Protein AF-A0A1Q7WBS3-F1 (afdb_monomer_lite)

Sequence (292 aa):
MGTAQRLAHTTAEETSFLGWPLILLIVALASWLWLRKLVLARTAAVTGLIFALLSLGYTVMVNGRATVPGPFRLISHLPLFDLVVAARLALVVIPFVGILVAMGYDQALQARPGRPWLRYLVPAAVVLATLPIVPLPVPTTTVSPVPHFITAGGWRPYVPAGRTLVTVPTTSSFALDGMRWAAAAKLDFAIPRGYFLGPGEFKNSAPLYGAVPTWTSIVLDQVAMSGQPHAAQPGDDALFKADLRMWRAGVLVLDTGTQHADALRATVEQFLGPAQRVDDVWLWDVRALPVR

Radius of gyration: 27.18 Å; chains: 1; bounding box: 67×37×74 Å

Foldseek 3Di:
DVPLLQFALDPVLSVLDLDPLLVVLLVVLLVVVVVVVDPLSVVLSVVLVVLNQQLCDQFGGGRNDGDGGGPVVVVCVDPPSVPDNSVCSSVVSVVSSVVSLVVQQVCLVVDDPVCVVSNVVSVVSVCVSCVVVPDDPDDDDDDDDQAPCLLVVVCVVLADPPAAEAEQLGAFPVRPNRVVSCVSNVVPGHGPKYQDWADDPDPPDDTDRIDDDFPSNVQSVCCLVVLAADDDDPPVLVSVLVVNQVNNHSKYKYFPPRRSSVSSQVNVCVRQNHFDDDRRITMGGPNVRDHD

Secondary structure (DSSP, 8-state):
-TTTTTT-SSGGGGGG---HHHHHHHHHHHHHHHHTT-HHHHHHHHHHHHHHHHTT-SEEEETTEEEEE-GGGGTTTSTTGGGS-GGGGHHHHHHHHHHHHHHHHHHHHT--TT-TTHHHHHHHHHHHHHGGGS-PPP-PPPPPPPPHHHHTTTTGGG--TT-EEEESSPS-SS--HHHHHHHHTTT-SB-SS-SSEE--SSTTSPPEESSPP-HHHHHHHHHHHH-PPPPP-TTHHHHHHHHHHHTTEEEEEEETTSTTHHHHHHHHHHHH-SPEEETTEEEEE-TTSPP-

Structure (mmCIF, N/CA/C/O backbone):
data_AF-A0A1Q7WBS3-F1
#
_entry.id   AF-A0A1Q7WBS3-F1
#
loop_
_atom_site.group_PDB
_atom_site.id
_atom_site.type_symbol
_atom_site.label_atom_id
_atom_site.label_alt_id
_atom_site.label_comp_id
_atom_site.label_asym_id
_atom_site.label_entity_id
_atom_site.label_seq_id
_atom_site.pdbx_PDB_ins_code
_atom_site.Cartn_x
_atom_site.Cartn_y
_atom_site.Cartn_z
_atom_site.occupancy
_atom_site.B_iso_or_equiv
_atom_site.auth_seq_id
_atom_site.auth_comp_id
_atom_site.auth_asym_id
_atom_site.auth_atom_id
_atom_site.pdbx_PDB_model_num
ATOM 1 N N . MET A 1 1 ? -5.475 14.820 16.261 1.00 42.31 1 MET A N 1
ATOM 2 C CA . MET A 1 1 ? -4.632 14.280 15.170 1.00 42.31 1 MET A CA 1
ATOM 3 C C . MET A 1 1 ? -3.171 14.051 15.579 1.00 42.31 1 MET A C 1
ATOM 5 O O . MET A 1 1 ? -2.678 12.966 15.324 1.00 42.31 1 MET A O 1
ATOM 9 N N . GLY A 1 2 ? -2.490 14.963 16.290 1.00 40.09 2 GLY A N 1
ATOM 10 C CA . GLY A 1 2 ? -1.051 14.812 16.607 1.00 40.09 2 GLY A CA 1
ATOM 11 C C . GLY A 1 2 ? -0.623 13.734 17.626 1.00 40.09 2 GLY A C 1
ATOM 12 O O . GLY A 1 2 ? 0.574 13.511 17.778 1.00 40.09 2 GLY A O 1
ATOM 13 N N . THR A 1 3 ? -1.542 13.072 18.342 1.00 49.88 3 THR A N 1
ATOM 14 C CA . THR A 1 3 ? -1.208 11.994 19.303 1.00 49.88 3 THR A CA 1
ATOM 15 C C . THR A 1 3 ? -1.273 10.596 18.691 1.00 49.88 3 THR A C 1
ATOM 17 O O . THR A 1 3 ? -0.460 9.755 19.055 1.00 49.88 3 THR A O 1
ATOM 20 N N . ALA A 1 4 ? -2.190 10.355 17.745 1.00 46.88 4 ALA A N 1
ATOM 21 C CA . ALA A 1 4 ? -2.311 9.071 17.047 1.00 46.88 4 ALA A CA 1
ATOM 22 C C . ALA A 1 4 ? -1.062 8.785 16.193 1.00 46.88 4 ALA A C 1
ATOM 24 O O . ALA A 1 4 ? -0.482 7.708 16.287 1.00 46.88 4 ALA A O 1
ATOM 25 N N . GLN A 1 5 ? -0.553 9.806 15.492 1.00 48.38 5 GLN A N 1
ATOM 26 C CA . GLN A 1 5 ? 0.686 9.725 14.706 1.00 48.38 5 GLN A CA 1
ATOM 27 C C . GLN A 1 5 ? 1.939 9.410 15.539 1.00 48.38 5 GLN A C 1
ATOM 29 O O . GLN A 1 5 ? 2.912 8.888 15.009 1.00 48.38 5 GLN A O 1
ATOM 34 N N . ARG A 1 6 ? 1.948 9.719 16.844 1.00 44.00 6 ARG A N 1
ATOM 35 C CA . ARG A 1 6 ? 3.112 9.471 17.717 1.00 44.00 6 ARG A CA 1
ATOM 36 C C . ARG A 1 6 ? 3.195 8.031 18.231 1.00 44.00 6 ARG A C 1
ATOM 38 O O . ARG A 1 6 ? 4.247 7.656 18.750 1.00 44.00 6 ARG A O 1
ATOM 45 N N . LEU A 1 7 ? 2.104 7.269 18.119 1.00 48.03 7 LEU A N 1
ATOM 46 C CA . LEU A 1 7 ? 1.966 5.902 18.637 1.00 48.03 7 LEU A CA 1
ATOM 47 C C . LEU A 1 7 ? 1.742 4.852 17.533 1.00 48.03 7 LEU A C 1
ATOM 49 O O . LEU A 1 7 ? 1.843 3.662 17.817 1.00 48.03 7 LEU A O 1
ATOM 53 N N . ALA A 1 8 ? 1.431 5.261 16.299 1.00 42.47 8 ALA A N 1
ATOM 54 C CA . ALA A 1 8 ? 1.213 4.344 15.183 1.00 42.47 8 ALA A CA 1
ATOM 55 C C . ALA A 1 8 ? 2.541 3.804 14.622 1.00 42.47 8 ALA A C 1
ATOM 57 O O . ALA A 1 8 ? 3.482 4.562 14.389 1.00 42.47 8 ALA A O 1
ATOM 58 N N . HIS A 1 9 ? 2.598 2.490 14.385 1.00 40.47 9 HIS A N 1
ATOM 59 C CA . HIS A 1 9 ? 3.762 1.800 13.815 1.00 40.47 9 HIS A CA 1
ATOM 60 C C . HIS A 1 9 ? 3.891 2.048 12.299 1.00 40.47 9 HIS A C 1
ATOM 62 O O . HIS A 1 9 ? 4.998 2.110 11.770 1.00 40.47 9 HIS A O 1
ATOM 68 N N . THR A 1 10 ? 2.758 2.224 11.609 1.00 41.84 10 THR A N 1
ATOM 69 C CA . THR A 1 10 ? 2.628 2.667 10.210 1.00 41.84 10 THR A CA 1
ATOM 70 C C . THR A 1 10 ? 1.287 3.396 10.028 1.00 41.84 10 THR A C 1
ATOM 72 O O . THR A 1 10 ? 0.361 3.185 10.810 1.00 41.84 10 THR A O 1
ATOM 75 N N . THR A 1 11 ? 1.140 4.233 8.993 1.00 41.88 11 THR A N 1
ATOM 76 C CA . THR A 1 11 ? -0.115 4.964 8.689 1.00 41.88 11 THR A CA 1
ATOM 77 C C . THR A 1 11 ? -1.317 4.029 8.464 1.00 41.88 11 THR A C 1
ATOM 79 O O . THR A 1 11 ? -2.459 4.428 8.661 1.00 41.88 11 THR A O 1
ATOM 82 N N . ALA A 1 12 ? -1.074 2.762 8.108 1.00 38.28 12 ALA A N 1
ATOM 83 C CA . ALA A 1 12 ? -2.108 1.736 7.955 1.00 38.28 12 ALA A CA 1
ATOM 84 C C . ALA A 1 12 ? -2.579 1.112 9.289 1.00 38.28 12 ALA A C 1
ATOM 86 O O . ALA A 1 12 ? -3.594 0.420 9.314 1.00 38.28 12 ALA A O 1
ATOM 87 N N . GLU A 1 13 ? -1.877 1.355 10.400 1.00 47.62 13 GLU A N 1
ATOM 88 C CA . GLU A 1 13 ? -2.177 0.799 11.731 1.00 47.62 13 GLU A CA 1
ATOM 89 C C . GLU A 1 13 ? -2.768 1.839 12.705 1.00 47.62 13 GLU A C 1
ATOM 91 O O . GLU A 1 13 ? -2.806 1.628 13.921 1.00 47.62 13 GLU A O 1
ATOM 96 N N . GLU A 1 14 ? -3.297 2.956 12.188 1.00 52.78 14 GLU A N 1
ATOM 97 C CA . GLU A 1 14 ? -3.988 3.989 12.981 1.00 52.78 14 GLU A CA 1
ATOM 98 C C . GLU A 1 14 ? -5.283 3.494 13.661 1.00 52.78 14 GLU A C 1
ATOM 100 O O . GLU A 1 14 ? -5.838 4.180 14.522 1.00 52.78 14 GLU A O 1
ATOM 105 N N . THR A 1 15 ? -5.744 2.276 13.355 1.00 53.31 15 THR A N 1
ATOM 106 C CA . THR A 1 15 ? -6.977 1.676 13.899 1.00 53.31 15 THR A CA 1
ATOM 107 C C . THR A 1 15 ? -6.970 1.468 15.416 1.00 53.31 15 THR A C 1
ATOM 109 O O . THR A 1 15 ? -8.006 1.154 15.995 1.00 53.31 15 THR A O 1
ATOM 112 N N . SER A 1 16 ? -5.819 1.618 16.075 1.00 55.50 16 SER A N 1
ATOM 113 C CA . SER A 1 16 ? -5.660 1.335 17.507 1.00 55.50 16 SER A CA 1
ATOM 114 C C . SER A 1 16 ? -5.947 2.537 18.420 1.00 55.50 16 SER A C 1
ATOM 116 O O . SER A 1 16 ? -6.006 2.377 19.640 1.00 55.50 16 SER A O 1
ATOM 118 N N . PHE A 1 17 ? -6.135 3.749 17.879 1.00 66.25 17 PHE A N 1
ATOM 119 C CA . PHE A 1 17 ? -6.350 4.940 18.707 1.00 66.25 17 PHE A CA 1
ATOM 120 C C . PHE A 1 17 ? -7.839 5.241 18.918 1.00 66.25 17 PHE A C 1
ATOM 122 O O . PHE A 1 17 ? -8.471 5.956 18.148 1.00 66.25 17 PHE A O 1
ATOM 129 N N . LEU A 1 18 ? -8.380 4.756 20.036 1.00 64.94 18 LEU A N 1
ATOM 130 C CA . LEU A 1 18 ? -9.762 5.007 20.470 1.00 64.94 18 LEU A CA 1
ATOM 131 C C . LEU A 1 18 ? -10.028 6.460 20.919 1.00 64.94 18 LEU A C 1
ATOM 133 O O . LEU A 1 18 ? -11.169 6.828 21.163 1.00 64.94 18 LEU A O 1
ATOM 137 N N . GLY A 1 19 ? -9.001 7.307 21.034 1.00 74.69 19 GLY A N 1
ATOM 138 C CA . GLY A 1 19 ? -9.145 8.675 21.533 1.00 74.69 19 GLY A CA 1
ATOM 139 C C . GLY A 1 19 ? -9.194 8.765 23.061 1.00 74.69 19 GLY A C 1
ATOM 140 O O . GLY A 1 19 ? -9.850 7.979 23.742 1.00 74.69 19 GLY A O 1
ATOM 141 N N . TRP A 1 20 ? -8.518 9.775 23.620 1.00 82.19 20 TRP A N 1
ATOM 142 C CA . TRP A 1 20 ? -8.517 10.037 25.066 1.00 82.19 20 TRP A CA 1
ATOM 143 C C . TRP A 1 20 ? -9.922 10.163 25.683 1.00 82.19 20 TRP A C 1
ATOM 145 O O . TRP A 1 20 ? -10.121 9.609 26.766 1.00 82.19 20 TRP A O 1
ATOM 155 N N . PRO A 1 21 ? -10.914 10.807 25.027 1.00 86.62 21 PRO A N 1
ATOM 156 C CA . PRO A 1 21 ? -12.268 10.894 25.577 1.00 86.62 21 PRO A CA 1
ATOM 157 C C . PRO A 1 21 ? -12.927 9.526 25.784 1.00 86.62 21 PRO A C 1
ATOM 159 O O . PRO A 1 21 ? -13.535 9.293 26.829 1.00 86.62 21 PRO A O 1
ATOM 162 N N . LEU A 1 22 ? -12.758 8.595 24.839 1.00 85.69 22 LEU A N 1
ATOM 163 C CA . LEU A 1 22 ? -13.313 7.249 24.960 1.00 85.69 22 LEU A CA 1
ATOM 164 C C . LEU A 1 22 ? -12.593 6.430 26.032 1.00 85.69 22 LEU A C 1
ATOM 166 O O . LEU A 1 22 ? -13.254 5.733 26.795 1.00 85.69 22 LEU A O 1
ATOM 170 N N . ILE A 1 23 ? -11.270 6.564 26.164 1.00 87.94 23 ILE A N 1
ATOM 171 C CA . ILE A 1 23 ? -10.511 5.903 27.239 1.00 87.94 23 ILE A CA 1
ATOM 172 C C . ILE A 1 23 ? -11.023 6.348 28.616 1.00 87.94 23 ILE A C 1
ATOM 174 O O . ILE A 1 23 ? -11.294 5.507 29.474 1.00 87.94 23 ILE A O 1
ATOM 178 N N . LEU A 1 24 ? -11.208 7.656 28.823 1.00 90.62 24 LEU A N 1
ATOM 179 C CA . LEU A 1 24 ? -11.735 8.189 30.083 1.00 90.62 24 LEU A CA 1
ATOM 180 C C . LEU A 1 24 ? -13.145 7.667 30.376 1.00 90.62 24 LEU A C 1
ATOM 182 O O . LEU A 1 24 ? -13.428 7.270 31.508 1.00 90.62 24 LEU A O 1
ATOM 186 N N . LEU A 1 25 ? -14.009 7.608 29.358 1.00 90.81 25 LEU A N 1
ATOM 187 C CA . LEU A 1 25 ? -15.347 7.038 29.493 1.00 90.81 25 LEU A CA 1
ATOM 188 C C . LEU A 1 25 ? -15.300 5.553 29.878 1.00 90.81 25 LEU A C 1
ATOM 190 O O . LEU A 1 25 ? -16.018 5.141 30.788 1.00 90.81 25 LEU A O 1
ATOM 194 N N . ILE A 1 26 ? -14.449 4.757 29.224 1.00 91.31 26 ILE A N 1
ATOM 195 C CA . ILE A 1 26 ? -14.285 3.327 29.518 1.00 91.31 26 ILE A CA 1
ATOM 196 C C . ILE A 1 26 ? -13.853 3.133 30.971 1.00 91.31 26 ILE A C 1
ATOM 198 O O . ILE A 1 26 ? -14.458 2.334 31.682 1.00 91.31 26 ILE A O 1
ATOM 202 N N . VAL A 1 27 ? -12.851 3.885 31.439 1.00 92.44 27 VAL A N 1
ATOM 203 C CA . VAL A 1 27 ? -12.365 3.803 32.825 1.00 92.44 27 VAL A CA 1
ATOM 204 C C . VAL A 1 27 ? -13.459 4.204 33.817 1.00 92.44 27 VAL A C 1
ATOM 206 O O . VAL A 1 27 ? -13.644 3.523 34.829 1.00 92.44 27 VAL A O 1
ATOM 209 N N . ALA A 1 28 ? -14.219 5.262 33.526 1.00 92.69 28 ALA A N 1
ATOM 210 C CA . ALA A 1 28 ? -15.320 5.713 34.371 1.00 92.69 28 ALA A CA 1
ATOM 211 C C . ALA A 1 28 ? -16.447 4.668 34.457 1.00 92.69 28 ALA A C 1
ATOM 213 O O . ALA A 1 28 ? -16.883 4.327 35.559 1.00 92.69 28 ALA A O 1
ATOM 214 N N . LEU A 1 29 ? -16.883 4.115 33.318 1.00 91.19 29 LEU A N 1
ATOM 215 C CA . LEU A 1 29 ? -17.907 3.069 33.260 1.00 91.19 29 LEU A CA 1
ATOM 216 C C . LEU A 1 29 ? -17.437 1.786 33.943 1.00 91.19 29 LEU A C 1
ATOM 218 O O . LEU A 1 29 ? -18.154 1.251 34.786 1.00 91.19 29 LEU A O 1
ATOM 222 N N . ALA A 1 30 ? -16.223 1.323 33.644 1.00 92.19 30 ALA A N 1
ATOM 223 C CA . ALA A 1 30 ? -15.649 0.141 34.274 1.00 92.19 30 ALA A CA 1
ATOM 224 C C . ALA A 1 30 ? -15.590 0.310 35.796 1.00 92.19 30 ALA A C 1
ATOM 226 O O . ALA A 1 30 ? -16.092 -0.547 36.517 1.00 92.19 30 ALA A O 1
ATOM 227 N N . SER A 1 31 ? -15.075 1.439 36.292 1.00 92.94 31 SER A N 1
ATOM 228 C CA . SER A 1 31 ? -14.980 1.720 37.731 1.00 92.94 31 SER A CA 1
ATOM 229 C C . SER A 1 31 ? -16.356 1.786 38.394 1.00 92.94 31 SER A C 1
ATOM 231 O O . SER A 1 31 ? -16.585 1.172 39.437 1.00 92.94 31 SER A O 1
ATOM 233 N N . TRP A 1 32 ? -17.311 2.482 37.775 1.00 93.00 32 TRP A N 1
ATOM 234 C CA . TRP A 1 32 ? -18.669 2.604 38.299 1.00 93.00 32 TRP A CA 1
ATOM 235 C C . TRP A 1 32 ? -19.389 1.251 38.379 1.00 93.00 32 TRP A C 1
ATOM 237 O O . TRP A 1 32 ? -19.963 0.910 39.419 1.00 93.00 32 TRP A O 1
ATOM 247 N N . LEU A 1 33 ? -19.320 0.448 37.314 1.00 89.94 33 LEU A N 1
ATOM 248 C CA . LEU A 1 33 ? -19.928 -0.883 37.262 1.00 89.94 33 LEU A CA 1
ATOM 249 C C . LEU A 1 33 ? -19.198 -1.881 38.179 1.00 89.94 33 LEU A C 1
ATOM 251 O O . LEU A 1 33 ? -19.831 -2.762 38.770 1.00 89.94 33 LEU A O 1
ATOM 255 N N . TRP A 1 34 ? -17.888 -1.708 38.376 1.00 91.00 34 TRP A N 1
ATOM 256 C CA . TRP A 1 34 ? -17.088 -2.495 39.315 1.00 91.00 34 TRP A CA 1
ATOM 257 C C . TRP A 1 34 ? -17.537 -2.297 40.762 1.00 91.00 34 TRP A C 1
ATOM 259 O O . TRP A 1 34 ? -17.677 -3.278 41.507 1.00 91.00 34 TRP A O 1
ATOM 269 N N . LEU A 1 35 ? -17.799 -1.043 41.148 1.00 90.00 35 LEU A N 1
ATOM 270 C CA . LEU A 1 35 ? -18.332 -0.676 42.462 1.00 90.00 35 LEU A CA 1
ATOM 271 C C . LEU A 1 35 ? -19.746 -1.236 42.683 1.00 90.00 35 LEU A C 1
ATOM 273 O O . LEU A 1 35 ? -20.094 -1.586 43.808 1.00 90.00 35 LEU A O 1
ATOM 277 N N . ARG A 1 36 ? -20.532 -1.415 41.612 1.00 86.38 36 ARG A N 1
ATOM 278 C CA . ARG A 1 36 ? -21.830 -2.117 41.652 1.00 86.38 36 ARG A CA 1
ATOM 279 C C . ARG A 1 36 ? -21.726 -3.646 41.706 1.00 86.38 36 ARG A C 1
ATOM 281 O O . ARG A 1 36 ? -22.753 -4.313 41.769 1.00 86.38 36 ARG A O 1
ATOM 288 N N . LYS A 1 37 ? -20.511 -4.206 41.725 1.00 89.19 37 LYS A N 1
ATOM 289 C CA . LYS A 1 37 ? -20.232 -5.652 41.828 1.00 89.19 37 LYS A CA 1
ATOM 290 C C . LYS A 1 37 ? -20.820 -6.499 40.687 1.00 89.19 37 LYS A C 1
ATOM 292 O O . LYS A 1 37 ? -21.078 -7.683 40.875 1.00 89.19 37 LYS A O 1
ATOM 297 N N . LEU A 1 38 ? -20.985 -5.922 39.494 1.00 88.19 38 LEU A N 1
ATOM 298 C CA . LEU A 1 38 ? -21.474 -6.655 38.324 1.00 88.19 38 LEU A CA 1
ATOM 299 C C . LEU A 1 38 ? -20.365 -7.542 37.749 1.00 88.19 38 LEU A C 1
ATOM 301 O O . LEU A 1 38 ? -19.365 -7.035 37.244 1.00 88.19 38 LEU A O 1
ATOM 305 N N . VAL A 1 39 ? -20.549 -8.863 37.801 1.00 91.06 39 VAL A N 1
ATOM 306 C CA . VAL A 1 39 ? -19.535 -9.837 37.354 1.00 91.06 39 VAL A CA 1
ATOM 307 C C . VAL A 1 39 ? -19.196 -9.651 35.874 1.00 91.06 39 VAL A C 1
ATOM 309 O O . VAL A 1 39 ? -18.020 -9.551 35.538 1.00 91.06 39 VAL A O 1
ATOM 312 N N . LEU A 1 40 ? -20.212 -9.493 35.017 1.00 90.50 40 LEU A N 1
ATOM 313 C CA . LEU A 1 40 ? -20.033 -9.295 33.572 1.00 90.50 40 LEU A CA 1
ATOM 314 C C . LEU A 1 40 ? -19.207 -8.044 33.230 1.00 90.50 40 LEU A C 1
ATOM 316 O O . LEU A 1 40 ? -18.375 -8.078 32.327 1.00 90.50 40 LEU A O 1
ATOM 320 N N . ALA A 1 41 ? -19.385 -6.949 33.976 1.00 90.25 41 ALA A N 1
ATOM 321 C CA . ALA A 1 41 ? -18.611 -5.729 33.755 1.00 90.25 41 ALA A CA 1
ATOM 322 C C . ALA A 1 41 ? -17.140 -5.918 34.146 1.00 90.25 41 ALA A C 1
ATOM 324 O O . ALA A 1 41 ? -16.249 -5.403 33.476 1.00 90.25 41 ALA A O 1
ATOM 325 N N . ARG A 1 42 ? -16.874 -6.683 35.214 1.00 91.62 42 ARG A N 1
ATOM 326 C CA . ARG A 1 42 ? -15.507 -6.991 35.658 1.00 91.62 42 ARG A CA 1
ATOM 327 C C . ARG A 1 42 ? -14.783 -7.868 34.653 1.00 91.62 42 ARG A C 1
ATOM 329 O O . ARG A 1 42 ? -13.650 -7.559 34.302 1.00 91.62 42 ARG A O 1
ATOM 336 N N . THR A 1 43 ? -15.438 -8.924 34.170 1.00 93.25 43 THR A N 1
ATOM 337 C CA . THR A 1 43 ? -14.857 -9.803 33.150 1.00 93.25 43 THR A CA 1
ATOM 338 C C . THR A 1 43 ? -14.594 -9.025 31.867 1.00 93.25 43 THR A C 1
ATOM 340 O O . THR A 1 43 ? -13.478 -9.071 31.366 1.00 93.25 43 THR A O 1
ATOM 343 N N . ALA A 1 44 ? -15.554 -8.223 31.392 1.00 92.56 44 ALA A N 1
ATOM 344 C CA . ALA A 1 44 ? -15.366 -7.405 30.195 1.00 92.56 44 ALA A CA 1
ATOM 345 C C . ALA A 1 44 ? -14.217 -6.392 30.346 1.00 92.56 44 ALA A C 1
ATOM 347 O O . ALA A 1 44 ? -13.382 -6.279 29.452 1.00 92.56 44 ALA A O 1
ATOM 348 N N . ALA A 1 45 ? -14.135 -5.695 31.485 1.00 92.56 45 ALA A N 1
ATOM 349 C CA . ALA A 1 45 ? -13.074 -4.726 31.747 1.00 92.56 45 ALA A CA 1
ATOM 350 C C . ALA A 1 45 ? -11.687 -5.382 31.822 1.00 92.56 45 ALA A C 1
ATOM 352 O O . ALA A 1 45 ? -10.743 -4.878 31.221 1.00 92.56 45 ALA A O 1
ATOM 353 N N . VAL A 1 46 ? -11.557 -6.514 32.524 1.00 94.50 46 VAL A N 1
ATOM 354 C CA . VAL A 1 46 ? -10.278 -7.229 32.655 1.00 94.50 46 VAL A CA 1
ATOM 355 C C . VAL A 1 46 ? -9.847 -7.824 31.319 1.00 94.50 46 VAL A C 1
ATOM 357 O O . VAL A 1 46 ? -8.707 -7.624 30.909 1.00 94.50 46 VAL A O 1
ATOM 360 N N . THR A 1 47 ? -10.745 -8.509 30.609 1.00 93.12 47 THR A N 1
ATOM 361 C CA . THR A 1 47 ? -10.426 -9.090 29.301 1.00 93.12 47 THR A CA 1
ATOM 362 C C . THR A 1 47 ? -10.068 -8.001 28.292 1.00 93.12 47 THR A C 1
ATOM 364 O O . THR A 1 47 ? -9.028 -8.095 27.643 1.00 93.12 47 THR A O 1
ATOM 367 N N . GLY A 1 48 ? -10.860 -6.926 28.214 1.00 92.19 48 GLY A N 1
ATOM 368 C CA . GLY A 1 48 ? -10.560 -5.776 27.363 1.00 92.19 48 GLY A CA 1
ATOM 369 C C . GLY A 1 48 ? -9.208 -5.136 27.692 1.00 92.19 48 GLY A C 1
ATOM 370 O O . GLY A 1 48 ? -8.444 -4.838 26.779 1.00 92.19 48 GLY A O 1
ATOM 371 N N . LEU A 1 49 ? -8.867 -4.994 28.979 1.00 92.69 49 LEU A N 1
ATOM 372 C CA . LEU A 1 49 ? -7.571 -4.469 29.414 1.00 92.69 49 LEU A CA 1
ATOM 373 C C . LEU A 1 49 ? -6.408 -5.377 28.997 1.00 92.69 49 LEU A C 1
ATOM 375 O O . LEU A 1 49 ? -5.397 -4.874 28.516 1.00 92.69 49 LEU A O 1
ATOM 379 N N . ILE A 1 50 ? -6.542 -6.698 29.139 1.00 92.94 50 ILE A N 1
ATOM 380 C CA . ILE A 1 50 ? -5.508 -7.654 28.716 1.00 92.94 50 ILE A CA 1
ATOM 381 C C . ILE A 1 50 ? -5.252 -7.526 27.212 1.00 92.94 50 ILE A C 1
ATOM 383 O O . ILE A 1 50 ? -4.101 -7.387 26.804 1.00 92.94 50 ILE A O 1
ATOM 387 N N . PHE A 1 51 ? -6.302 -7.511 26.386 1.00 90.25 51 PHE A N 1
ATOM 388 C CA . PHE A 1 51 ? -6.147 -7.354 24.936 1.00 90.25 51 PHE A CA 1
ATOM 389 C C . PHE A 1 51 ? -5.602 -5.976 24.547 1.00 90.25 51 PHE A C 1
ATOM 391 O O . PHE A 1 51 ? -4.752 -5.894 23.663 1.00 90.25 51 PHE A O 1
ATOM 398 N N . ALA A 1 52 ? -6.017 -4.910 25.236 1.00 88.00 52 ALA A N 1
ATOM 399 C CA . ALA A 1 52 ? -5.465 -3.574 25.032 1.00 88.00 52 ALA A CA 1
ATOM 400 C C . ALA A 1 52 ? -3.965 -3.536 25.354 1.00 88.00 52 ALA A C 1
ATOM 402 O O . ALA A 1 52 ? -3.187 -2.980 24.583 1.00 88.00 52 ALA A O 1
ATOM 403 N N . LEU A 1 53 ? -3.534 -4.186 26.438 1.00 88.06 53 LEU A N 1
ATOM 404 C CA . LEU A 1 53 ? -2.116 -4.305 26.760 1.00 88.06 53 LEU A CA 1
ATOM 405 C C . LEU A 1 53 ? -1.388 -5.113 25.687 1.00 88.06 53 LEU A C 1
ATOM 407 O O . LEU A 1 53 ? -0.429 -4.616 25.115 1.00 88.06 53 LEU A O 1
ATOM 411 N N . LEU A 1 54 ? -1.863 -6.312 25.348 1.00 87.88 54 LEU A N 1
ATOM 412 C CA . LEU A 1 54 ? -1.244 -7.142 24.309 1.00 87.88 54 LEU A CA 1
ATOM 413 C C . LEU A 1 54 ? -1.161 -6.433 22.947 1.00 87.88 54 LEU A C 1
ATOM 415 O O . LEU A 1 54 ? -0.200 -6.654 22.212 1.00 87.88 54 LEU A O 1
ATOM 419 N N . SER A 1 55 ? -2.099 -5.532 22.635 1.00 84.75 55 SER A N 1
ATOM 420 C CA . SER A 1 55 ? -2.063 -4.739 21.401 1.00 84.75 55 SER A CA 1
ATOM 421 C C . SER A 1 55 ? -0.914 -3.731 21.308 1.00 84.75 55 SER A C 1
ATOM 423 O O . SER A 1 55 ? -0.586 -3.303 20.205 1.00 84.75 55 SER A O 1
ATOM 425 N N . LEU A 1 56 ? -0.234 -3.416 22.421 1.00 82.25 56 LEU A N 1
ATOM 426 C CA . LEU A 1 56 ? 0.998 -2.610 22.422 1.00 82.25 56 LEU A CA 1
ATOM 427 C C . LEU A 1 56 ? 2.157 -3.299 21.680 1.00 82.25 56 LEU A C 1
ATOM 429 O O . LEU A 1 56 ? 3.164 -2.659 21.389 1.00 82.25 56 LEU A O 1
ATOM 433 N N . GLY A 1 57 ? 2.030 -4.594 21.380 1.00 82.75 57 GLY A N 1
ATOM 434 C CA . GLY A 1 57 ? 2.978 -5.329 20.555 1.00 82.75 57 GLY A CA 1
ATOM 435 C C . GLY A 1 57 ? 4.260 -5.736 21.273 1.00 82.75 57 GLY A C 1
ATOM 436 O O . GLY A 1 57 ? 4.330 -5.795 22.504 1.00 82.75 57 GLY A O 1
ATOM 437 N N . TYR A 1 58 ? 5.259 -6.119 20.476 1.00 80.81 58 TYR A N 1
ATOM 438 C CA . TYR A 1 58 ? 6.542 -6.642 20.958 1.00 80.81 58 TYR A CA 1
ATOM 439 C C . TYR A 1 58 ? 7.428 -5.546 21.573 1.00 80.81 58 TYR A C 1
ATOM 441 O O . TYR A 1 58 ? 8.145 -5.783 22.546 1.00 80.81 58 TYR A O 1
ATOM 449 N N . THR A 1 59 ? 7.347 -4.330 21.036 1.00 78.81 59 THR A N 1
ATOM 450 C CA . THR A 1 59 ? 8.057 -3.134 21.506 1.00 78.81 59 THR A CA 1
ATOM 451 C C . THR A 1 59 ? 7.103 -1.960 21.517 1.00 78.81 59 THR A C 1
ATOM 453 O O . THR A 1 59 ? 6.450 -1.691 20.513 1.00 78.81 59 THR A O 1
ATOM 456 N N . VAL A 1 60 ? 7.072 -1.219 22.621 1.00 77.88 60 VAL A N 1
ATOM 457 C CA . VAL A 1 60 ? 6.300 0.019 22.692 1.00 77.88 60 VAL A CA 1
ATOM 458 C C . VAL A 1 60 ? 7.074 1.109 21.962 1.00 77.88 60 VAL A C 1
ATOM 460 O O . VAL A 1 60 ? 8.191 1.472 22.356 1.00 77.88 60 VAL A O 1
ATOM 463 N N . MET A 1 61 ? 6.477 1.621 20.888 1.00 68.88 61 MET A N 1
ATOM 464 C CA . MET A 1 61 ? 6.991 2.769 20.156 1.00 68.88 61 MET A CA 1
ATOM 465 C C . MET A 1 61 ? 6.457 4.067 20.752 1.00 68.88 61 MET A C 1
ATOM 467 O O . MET A 1 61 ? 5.251 4.253 20.892 1.00 68.88 61 MET A O 1
ATOM 471 N N . VAL A 1 62 ? 7.365 4.987 21.068 1.00 71.06 62 VAL A N 1
ATOM 472 C CA . VAL A 1 62 ? 7.026 6.352 21.474 1.00 71.06 62 VAL A CA 1
ATOM 473 C C . VAL A 1 62 ? 7.740 7.298 20.519 1.00 71.06 62 VAL A C 1
ATOM 475 O O . VAL A 1 62 ? 8.965 7.273 20.416 1.00 71.06 62 VAL A O 1
ATOM 478 N N . ASN A 1 63 ? 6.982 8.116 19.783 1.00 67.56 63 ASN A N 1
ATOM 479 C CA . ASN A 1 63 ? 7.509 9.012 18.744 1.00 67.56 63 ASN A CA 1
ATOM 480 C C . ASN A 1 63 ? 8.329 8.267 17.668 1.00 67.56 63 ASN A C 1
ATOM 482 O O . ASN A 1 63 ? 9.404 8.721 17.276 1.00 67.56 63 ASN A O 1
ATOM 486 N N . GLY A 1 64 ? 7.860 7.088 17.245 1.00 64.12 64 GLY A N 1
ATOM 487 C CA . GLY A 1 64 ? 8.537 6.255 16.241 1.00 64.12 64 GLY A CA 1
ATOM 488 C C . GLY A 1 64 ? 9.837 5.591 16.715 1.00 64.12 64 GLY A C 1
ATOM 489 O O . GLY A 1 64 ? 10.535 4.977 15.913 1.00 64.12 64 GLY A O 1
ATOM 490 N N . ARG A 1 65 ? 10.187 5.696 18.006 1.00 68.62 65 ARG A N 1
ATOM 491 C CA . ARG A 1 65 ? 11.367 5.043 18.591 1.00 68.62 65 ARG A CA 1
ATOM 492 C C . ARG A 1 65 ? 10.949 3.918 19.530 1.00 68.62 65 ARG A C 1
ATOM 494 O O . ARG A 1 65 ? 10.121 4.117 20.423 1.00 68.62 65 ARG A O 1
ATOM 501 N N . ALA A 1 66 ? 11.546 2.741 19.351 1.00 75.00 66 ALA A N 1
ATOM 502 C CA . ALA A 1 66 ? 11.383 1.628 20.279 1.00 75.00 66 ALA A CA 1
ATOM 503 C C . ALA A 1 66 ? 11.942 2.035 21.649 1.00 75.00 66 ALA A C 1
ATOM 505 O O . ALA A 1 66 ? 13.120 2.369 21.762 1.00 75.00 66 ALA A O 1
ATOM 506 N N . THR A 1 67 ? 11.083 2.064 22.669 1.00 78.62 67 THR A N 1
ATOM 507 C CA . THR A 1 67 ? 11.455 2.584 23.995 1.00 78.62 67 THR A CA 1
ATOM 508 C C . THR A 1 67 ? 11.563 1.464 25.021 1.00 78.62 67 THR A C 1
ATOM 510 O O . THR A 1 67 ? 12.596 1.319 25.667 1.00 78.62 67 THR A O 1
ATOM 513 N N . VAL A 1 68 ? 10.515 0.647 25.160 1.00 84.50 68 VAL A N 1
ATOM 514 C CA . VAL A 1 68 ? 10.455 -0.439 26.152 1.00 84.50 68 VAL A CA 1
ATOM 515 C C . VAL A 1 68 ? 9.907 -1.731 25.541 1.00 84.50 68 VAL A C 1
ATOM 517 O O . VAL A 1 68 ? 9.141 -1.669 24.573 1.00 84.50 68 VAL A O 1
ATOM 520 N N . PRO A 1 69 ? 10.266 -2.910 26.089 1.00 85.19 69 PRO A N 1
ATOM 521 C CA . PRO A 1 69 ? 9.642 -4.170 25.701 1.00 85.19 69 PRO A CA 1
ATOM 522 C C . PRO A 1 69 ? 8.132 -4.114 25.939 1.00 85.19 69 PRO A C 1
ATOM 524 O O . PRO A 1 69 ? 7.683 -3.727 27.017 1.00 85.19 69 PRO A O 1
ATOM 527 N N . GLY A 1 70 ? 7.355 -4.489 24.929 1.00 84.12 70 GLY A N 1
ATOM 528 C CA . GLY A 1 70 ? 5.907 -4.554 25.022 1.00 84.12 70 GLY A CA 1
ATOM 529 C C . GLY A 1 70 ? 5.429 -5.885 25.615 1.00 84.12 70 GLY A C 1
ATOM 530 O O . GLY A 1 70 ? 6.146 -6.890 25.581 1.00 84.12 70 GLY A O 1
ATOM 531 N N . PRO A 1 71 ? 4.212 -5.920 26.173 1.00 85.69 71 PRO A N 1
ATOM 532 C CA . PRO A 1 71 ? 3.676 -7.088 26.872 1.00 85.69 71 PRO A CA 1
ATOM 533 C C . PRO A 1 71 ? 3.448 -8.295 25.951 1.00 85.69 71 PRO A C 1
ATOM 535 O O . PRO A 1 71 ? 3.495 -9.428 26.424 1.00 85.69 71 PRO A O 1
ATOM 538 N N . PHE A 1 72 ? 3.270 -8.092 24.639 1.00 85.06 72 PHE A N 1
ATOM 539 C CA . PHE A 1 72 ? 3.117 -9.197 23.685 1.00 85.06 72 PHE A CA 1
ATOM 540 C C . PHE A 1 72 ? 4.368 -10.086 23.606 1.00 85.06 72 PHE A C 1
ATOM 542 O O . PHE A 1 72 ? 4.271 -11.268 23.285 1.00 85.06 72 PHE A O 1
ATOM 549 N N . ARG A 1 73 ? 5.544 -9.560 23.982 1.00 85.25 73 ARG A N 1
ATOM 550 C CA . ARG A 1 73 ? 6.801 -10.321 24.060 1.00 85.25 73 ARG A CA 1
ATOM 551 C C . ARG A 1 73 ? 6.708 -11.548 24.973 1.00 85.25 73 ARG A C 1
ATOM 553 O O . ARG A 1 73 ? 7.427 -12.521 24.764 1.00 85.25 73 ARG A O 1
ATOM 560 N N . LEU A 1 74 ? 5.819 -11.521 25.969 1.00 85.25 74 LEU A N 1
ATOM 561 C CA . LEU A 1 74 ? 5.597 -12.646 26.879 1.00 85.25 74 LEU A CA 1
ATOM 562 C C . LEU A 1 74 ? 4.978 -13.860 26.182 1.00 85.25 74 LEU A C 1
ATOM 564 O O . LEU A 1 74 ? 5.175 -14.968 26.657 1.00 85.25 74 LEU A O 1
ATOM 568 N N . ILE A 1 75 ? 4.250 -13.668 25.080 1.00 85.00 75 ILE A N 1
ATOM 569 C CA . ILE A 1 75 ? 3.525 -14.740 24.378 1.00 85.00 75 ILE A CA 1
ATOM 570 C C . ILE A 1 75 ? 3.996 -14.943 22.935 1.00 85.00 75 ILE A C 1
ATOM 572 O O . ILE A 1 75 ? 3.663 -15.952 22.325 1.00 85.00 75 ILE A O 1
ATOM 576 N N . SER A 1 76 ? 4.817 -14.037 22.398 1.00 81.19 76 SER A N 1
ATOM 577 C CA . SER A 1 76 ? 5.286 -14.074 21.005 1.00 81.19 76 SER A CA 1
ATOM 578 C C . SER A 1 76 ? 6.181 -15.268 20.659 1.00 81.19 76 SER A C 1
ATOM 580 O O . SER A 1 76 ? 6.487 -15.477 19.494 1.00 81.19 76 SER A O 1
ATOM 582 N N . HIS A 1 77 ? 6.657 -16.014 21.658 1.00 81.75 77 HIS A N 1
ATOM 583 C CA . HIS A 1 77 ? 7.485 -17.207 21.465 1.00 81.75 77 HIS A CA 1
ATOM 584 C C . HIS A 1 77 ? 6.656 -18.483 21.249 1.00 81.75 77 HIS A C 1
ATOM 586 O O . HIS A 1 77 ? 7.217 -19.537 20.958 1.00 81.75 77 HIS A O 1
ATOM 592 N N . LEU A 1 78 ? 5.336 -18.408 21.438 1.00 84.25 78 LEU A N 1
ATOM 593 C CA . LEU A 1 78 ? 4.434 -19.529 21.224 1.00 84.25 78 LEU A CA 1
ATOM 594 C C . LEU A 1 78 ? 4.083 -19.636 19.733 1.00 84.25 78 LEU A C 1
ATOM 596 O O . LEU A 1 78 ? 3.863 -18.605 19.090 1.00 84.25 78 LEU A O 1
ATOM 600 N N . PRO A 1 79 ? 3.981 -20.861 19.183 1.00 77.19 79 PRO A N 1
ATOM 601 C CA . PRO A 1 79 ? 3.580 -21.048 17.794 1.00 77.19 79 PRO A CA 1
ATOM 602 C C . PRO A 1 79 ? 2.218 -20.390 17.544 1.00 77.19 79 PRO A C 1
ATOM 604 O O . PRO A 1 79 ? 1.350 -20.421 18.419 1.00 77.19 79 PRO A O 1
ATOM 607 N N . LEU A 1 80 ? 2.033 -19.823 16.347 1.00 75.94 80 LEU A N 1
ATOM 608 C CA . LEU A 1 80 ? 0.869 -19.046 15.888 1.00 75.94 80 LEU A CA 1
ATOM 609 C C . LEU A 1 80 ? 0.863 -17.580 16.336 1.00 75.94 80 LEU A C 1
ATOM 611 O O . LEU A 1 80 ? 0.369 -16.736 15.591 1.00 75.94 80 LEU A O 1
ATOM 615 N N . PHE A 1 81 ? 1.400 -17.250 17.514 1.00 78.00 81 PHE A N 1
ATOM 616 C CA . PHE A 1 81 ? 1.450 -15.862 17.999 1.00 78.00 81 PHE A CA 1
ATOM 617 C C . PHE A 1 81 ? 2.562 -15.041 17.342 1.00 78.00 81 PHE A C 1
ATOM 619 O O . PHE A 1 81 ? 2.483 -13.816 17.310 1.00 78.00 81 PHE A O 1
ATOM 626 N N . ASP A 1 82 ? 3.554 -15.715 16.772 1.00 70.44 82 ASP A N 1
ATOM 627 C CA . ASP A 1 82 ? 4.598 -15.152 15.919 1.00 70.44 82 ASP A CA 1
ATOM 628 C C . ASP A 1 82 ? 4.058 -14.597 14.587 1.00 70.44 82 ASP A C 1
ATOM 630 O O . ASP A 1 82 ? 4.672 -13.713 13.993 1.00 70.44 82 ASP A O 1
ATOM 634 N N . LEU A 1 83 ? 2.882 -15.061 14.148 1.00 71.62 83 LEU A N 1
ATOM 635 C CA . LEU A 1 83 ? 2.212 -14.617 12.919 1.00 71.62 83 LEU A CA 1
ATOM 636 C C . LEU A 1 83 ? 1.154 -13.525 13.154 1.00 71.62 83 LEU A C 1
ATOM 638 O O . LEU A 1 83 ? 0.609 -12.965 12.199 1.00 71.62 83 LEU A O 1
ATOM 642 N N . VAL A 1 84 ? 0.822 -13.222 14.413 1.00 77.56 84 VAL A N 1
ATOM 643 C CA . VAL A 1 84 ? -0.232 -12.258 14.749 1.00 77.56 84 VAL A CA 1
ATOM 644 C C . VAL A 1 84 ? 0.306 -10.833 14.671 1.00 77.56 84 VAL A C 1
ATOM 646 O O . VAL A 1 84 ? 1.256 -10.460 15.356 1.00 77.56 84 VAL A O 1
ATOM 649 N N . VAL A 1 85 ? -0.387 -9.982 13.911 1.00 78.81 85 VAL A N 1
ATOM 650 C CA . VAL A 1 85 ? -0.189 -8.530 13.976 1.00 78.81 85 VAL A CA 1
ATOM 651 C C . VAL A 1 85 ? -0.772 -8.035 15.297 1.00 78.81 85 VAL A C 1
ATOM 653 O O . VAL A 1 85 ? -1.979 -7.814 15.400 1.00 78.81 85 VAL A O 1
ATOM 656 N N . ALA A 1 86 ? 0.075 -7.892 16.319 1.00 80.00 86 ALA A N 1
ATOM 657 C CA . ALA A 1 86 ? -0.351 -7.580 17.683 1.00 80.00 86 ALA A CA 1
ATOM 658 C C . ALA A 1 86 ? -1.245 -6.331 17.765 1.00 80.00 86 ALA A C 1
ATOM 660 O O . ALA A 1 86 ? -2.239 -6.348 18.485 1.00 80.00 86 ALA A O 1
ATOM 661 N N . ALA A 1 87 ? -0.984 -5.302 16.951 1.00 75.62 87 ALA A N 1
ATOM 662 C CA . ALA A 1 87 ? -1.824 -4.105 16.873 1.00 75.62 87 ALA A CA 1
ATOM 663 C C . ALA A 1 87 ? -3.307 -4.424 16.578 1.00 75.62 87 ALA A C 1
ATOM 665 O O . ALA A 1 87 ? -4.205 -3.777 17.114 1.00 75.62 87 ALA A O 1
ATOM 666 N N . ARG A 1 88 ? -3.603 -5.486 15.810 1.00 82.75 88 ARG A N 1
ATOM 667 C CA . ARG A 1 88 ? -4.985 -5.901 15.500 1.00 82.75 88 ARG A CA 1
ATOM 668 C C . ARG A 1 88 ? -5.748 -6.426 16.714 1.00 82.75 88 ARG A C 1
ATOM 670 O O . ARG A 1 88 ? -6.975 -6.454 16.679 1.00 82.75 88 ARG A O 1
ATOM 677 N N . LEU A 1 89 ? -5.066 -6.777 17.806 1.00 84.19 89 LEU A N 1
ATOM 678 C CA . LEU A 1 89 ? -5.726 -7.125 19.067 1.00 84.19 89 LEU A CA 1
ATOM 679 C C . LEU A 1 89 ? -6.505 -5.943 19.657 1.00 84.19 89 LEU A C 1
ATOM 681 O O . LEU A 1 89 ? -7.457 -6.167 20.400 1.00 84.19 89 LEU A O 1
ATOM 685 N N . ALA A 1 90 ? -6.191 -4.700 19.274 1.00 83.56 90 ALA A N 1
ATOM 686 C CA . ALA A 1 90 ? -6.991 -3.537 19.654 1.00 83.56 90 ALA A CA 1
ATOM 687 C C . ALA A 1 90 ? -8.445 -3.644 19.151 1.00 83.56 90 ALA A C 1
ATOM 689 O O . ALA A 1 90 ? -9.368 -3.205 19.834 1.00 83.56 90 ALA A O 1
ATOM 690 N N . LEU A 1 91 ? -8.682 -4.306 18.010 1.00 85.56 91 LEU A N 1
ATOM 691 C CA . LEU A 1 91 ? -10.035 -4.531 17.484 1.00 85.56 91 LEU A CA 1
ATOM 692 C C . LEU A 1 91 ? -10.863 -5.453 18.391 1.00 85.56 91 LEU A C 1
ATOM 694 O O . LEU A 1 91 ? -12.080 -5.311 18.472 1.00 85.56 91 LEU A O 1
ATOM 698 N N . VAL A 1 92 ? -10.205 -6.353 19.130 1.00 88.94 92 VAL A N 1
ATOM 699 C CA . VAL A 1 92 ? -10.853 -7.243 20.106 1.00 88.94 92 VAL A CA 1
ATOM 700 C C . VAL A 1 92 ? -11.379 -6.457 21.312 1.00 88.94 92 VAL A C 1
ATOM 702 O O . VAL A 1 92 ? -12.332 -6.886 21.955 1.00 88.94 92 VAL A O 1
ATOM 705 N N . VAL A 1 93 ? -10.822 -5.277 21.604 1.00 90.00 93 VAL A N 1
ATOM 706 C CA . VAL A 1 93 ? -11.259 -4.409 22.712 1.00 90.00 93 VAL A CA 1
ATOM 707 C C . VAL A 1 93 ? -12.636 -3.790 22.436 1.00 90.00 93 VAL A C 1
ATOM 709 O O . VAL A 1 93 ? -13.416 -3.583 23.365 1.00 90.00 93 VAL A O 1
ATOM 712 N N . ILE A 1 94 ? -12.972 -3.548 21.164 1.00 89.62 94 ILE A N 1
ATOM 713 C CA . ILE A 1 94 ? -14.208 -2.878 20.724 1.00 89.62 94 ILE A CA 1
ATOM 714 C C . ILE A 1 94 ? -15.487 -3.523 21.300 1.00 89.62 94 ILE A C 1
ATOM 716 O O . ILE A 1 94 ? -16.270 -2.803 21.927 1.00 89.62 94 ILE A O 1
ATOM 720 N N . PRO A 1 95 ? -15.736 -4.843 21.166 1.00 92.88 95 PRO A N 1
ATOM 721 C CA . PRO A 1 95 ? -16.932 -5.463 21.742 1.00 92.88 95 PRO A CA 1
ATOM 722 C C . PRO A 1 95 ? -17.003 -5.334 23.271 1.00 92.88 95 PRO A C 1
ATOM 724 O O . PRO A 1 95 ? -18.090 -5.129 23.809 1.00 92.88 95 PRO A O 1
ATOM 727 N N . PHE A 1 96 ? -15.873 -5.378 23.986 1.00 93.88 96 PHE A N 1
ATOM 728 C CA . PHE A 1 96 ? -15.859 -5.194 25.444 1.00 93.88 96 PHE A CA 1
ATOM 729 C C . PHE A 1 96 ? -16.227 -3.766 25.852 1.00 93.88 96 PHE A C 1
ATOM 731 O O . PHE A 1 96 ? -16.956 -3.574 26.826 1.00 93.88 96 PHE A O 1
ATOM 738 N N . VAL A 1 97 ? -15.792 -2.768 25.080 1.00 91.38 97 VAL A N 1
ATOM 739 C CA . VAL A 1 97 ? -16.245 -1.380 25.246 1.00 91.38 97 VAL A CA 1
ATOM 740 C C . VAL A 1 97 ? -17.755 -1.285 25.026 1.00 91.38 97 VAL A C 1
ATOM 742 O O . VAL A 1 97 ? -18.449 -0.686 25.847 1.00 91.38 97 VAL A O 1
ATOM 745 N N . GLY A 1 98 ? -18.277 -1.938 23.983 1.00 92.38 98 GLY A N 1
ATOM 746 C CA . GLY A 1 98 ? -19.716 -2.016 23.717 1.00 92.38 98 GLY A CA 1
ATOM 747 C C . GLY A 1 98 ? -20.511 -2.600 24.890 1.00 92.38 98 GLY A C 1
ATOM 748 O O . GLY A 1 98 ? -21.524 -2.025 25.287 1.00 92.38 98 GLY A O 1
ATOM 749 N N . ILE A 1 99 ? -20.018 -3.680 25.507 1.00 94.56 99 ILE A N 1
ATOM 750 C CA . ILE A 1 99 ? -20.629 -4.285 26.703 1.00 94.56 99 ILE A CA 1
ATOM 751 C C . ILE A 1 99 ? -20.667 -3.285 27.866 1.00 94.56 99 ILE A C 1
ATOM 753 O O . ILE A 1 99 ? -21.716 -3.105 28.484 1.00 94.56 99 ILE A O 1
ATOM 757 N N . LEU A 1 100 ? -19.553 -2.604 28.160 1.00 93.88 100 LEU A N 1
ATOM 758 C CA . LEU A 1 100 ? -19.491 -1.622 29.250 1.00 93.88 100 LEU A CA 1
ATOM 759 C C . LEU A 1 100 ? -20.443 -0.441 29.020 1.00 93.88 100 LEU A C 1
ATOM 761 O O . LEU A 1 100 ? -21.101 0.006 29.960 1.00 93.88 100 LEU A O 1
ATOM 765 N N . VAL A 1 101 ? -20.549 0.040 27.778 1.00 93.81 101 VAL A N 1
ATOM 766 C CA . VAL A 1 101 ? -21.485 1.107 27.396 1.00 93.81 101 VAL A CA 1
ATOM 767 C C . VAL A 1 101 ? -22.935 0.645 27.543 1.00 93.81 101 VAL A C 1
ATOM 769 O O . VAL A 1 101 ? -23.725 1.347 28.174 1.00 93.81 101 VAL A O 1
ATOM 772 N N . ALA A 1 102 ? -23.283 -0.542 27.038 1.00 93.81 102 ALA A N 1
ATOM 773 C CA . ALA A 1 102 ? -24.633 -1.096 27.138 1.00 93.81 102 ALA A CA 1
ATOM 774 C C . ALA A 1 102 ? -25.064 -1.294 28.600 1.00 93.81 102 ALA A C 1
ATOM 776 O O . ALA A 1 102 ? -26.142 -0.854 28.999 1.00 93.81 102 ALA A O 1
ATOM 777 N N . MET A 1 103 ? -24.190 -1.874 29.429 1.00 92.81 103 MET A N 1
ATOM 778 C CA . MET A 1 103 ? -24.434 -2.032 30.867 1.00 92.81 103 MET A CA 1
ATOM 779 C C . MET A 1 103 ? -24.522 -0.685 31.592 1.00 92.81 103 MET A C 1
ATOM 781 O O . MET A 1 103 ? -25.315 -0.527 32.519 1.00 92.81 103 MET A O 1
ATOM 785 N N . GLY A 1 104 ? -23.714 0.296 31.180 1.00 90.94 104 GLY A N 1
ATOM 786 C CA . GLY A 1 104 ? -23.787 1.659 31.694 1.00 90.94 104 GLY A CA 1
ATOM 787 C C . GLY A 1 104 ? -25.138 2.310 31.407 1.00 90.94 104 GLY A C 1
ATOM 788 O O . GLY A 1 104 ? -25.709 2.949 32.291 1.00 90.94 104 GLY A O 1
ATOM 789 N N . TYR A 1 105 ? -25.667 2.105 30.200 1.00 91.69 105 TYR A N 1
ATOM 790 C CA . TYR A 1 105 ? -26.979 2.596 29.788 1.00 91.69 105 TYR A CA 1
ATOM 791 C C . TYR A 1 105 ? -28.109 1.929 30.581 1.00 91.69 105 TYR A C 1
ATOM 793 O O . TYR A 1 105 ? -28.943 2.624 31.158 1.00 91.69 105 TYR A O 1
ATOM 801 N N . ASP A 1 106 ? -28.088 0.598 30.696 1.00 91.06 106 ASP A N 1
ATOM 802 C CA . ASP A 1 106 ? -29.066 -0.166 31.481 1.00 91.06 106 ASP A CA 1
ATOM 803 C C . ASP A 1 106 ? -29.113 0.306 32.947 1.00 91.06 106 ASP A C 1
ATOM 805 O O . ASP A 1 106 ? -30.168 0.641 33.489 1.00 91.06 106 ASP A O 1
ATOM 809 N N . GLN A 1 107 ? -27.945 0.482 33.569 1.00 88.69 107 GLN A N 1
ATOM 810 C CA . GLN A 1 107 ? -27.853 0.972 34.946 1.00 88.69 107 GLN A CA 1
ATOM 811 C C . GLN A 1 107 ? -28.257 2.443 35.117 1.00 88.69 107 GLN A C 1
ATOM 813 O O . GLN A 1 107 ? -28.640 2.850 36.220 1.00 88.69 107 GLN A O 1
ATOM 818 N N . ALA A 1 108 ? -28.152 3.251 34.059 1.00 88.06 108 ALA A N 1
ATOM 819 C CA . ALA A 1 108 ? -28.610 4.636 34.045 1.00 88.06 108 ALA A CA 1
ATOM 820 C C . ALA A 1 108 ? -30.137 4.733 33.923 1.00 88.06 108 ALA A C 1
ATOM 822 O O . ALA A 1 108 ? -30.738 5.600 34.559 1.00 88.06 108 ALA A O 1
ATOM 823 N N . LEU A 1 109 ? -30.765 3.830 33.163 1.00 86.56 109 LEU A N 1
ATOM 824 C CA . LEU A 1 109 ? -32.223 3.721 33.066 1.00 86.56 109 LEU A CA 1
ATOM 825 C C . LEU A 1 109 ? -32.844 3.229 34.377 1.00 86.56 109 LEU A C 1
ATOM 827 O O . LEU A 1 109 ? -33.868 3.751 34.810 1.00 86.56 109 LEU A O 1
ATOM 831 N N .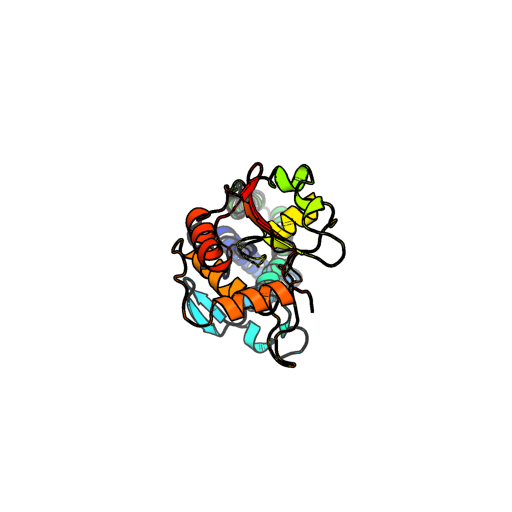 GLN A 1 110 ? -32.185 2.290 35.056 1.00 85.88 110 GLN A N 1
ATOM 832 C CA . GLN A 1 110 ? -32.603 1.772 36.364 1.00 85.88 110 GLN A CA 1
ATOM 833 C C . GLN A 1 110 ? -32.193 2.685 37.541 1.00 85.88 110 GLN A C 1
ATOM 835 O O . GLN A 1 110 ? -32.192 2.268 38.705 1.00 85.88 110 GLN A O 1
ATOM 840 N N . ALA A 1 111 ? -31.782 3.931 37.276 1.00 78.44 111 ALA A N 1
ATOM 841 C CA . ALA A 1 111 ? -31.324 4.840 38.318 1.00 78.44 111 ALA A CA 1
ATOM 842 C C . ALA A 1 111 ? -32.443 5.149 39.329 1.00 78.44 111 ALA A C 1
ATOM 844 O O . ALA A 1 111 ? -33.554 5.537 38.975 1.00 78.44 111 ALA A O 1
ATOM 845 N N . ARG A 1 112 ? -32.121 5.006 40.623 1.00 74.56 112 ARG A N 1
ATOM 846 C CA . ARG A 1 112 ? -33.041 5.311 41.731 1.00 74.56 112 ARG A CA 1
ATOM 847 C C . ARG A 1 112 ? -33.527 6.774 41.672 1.00 74.56 112 ARG A C 1
ATOM 849 O O . ARG A 1 112 ? -32.772 7.631 41.205 1.00 74.56 112 ARG A O 1
ATOM 856 N N . PRO A 1 113 ? -34.695 7.100 42.266 1.00 70.56 113 PRO A N 1
ATOM 857 C CA . PRO A 1 113 ? -35.279 8.449 42.250 1.00 70.56 113 PRO A CA 1
ATOM 858 C C . PRO A 1 113 ? -34.356 9.575 42.740 1.00 70.56 113 PRO A C 1
ATOM 860 O O . PRO A 1 113 ? -34.550 10.725 42.370 1.00 70.56 113 PRO A O 1
ATOM 863 N N . GLY A 1 114 ? -33.333 9.262 43.544 1.00 72.50 114 GLY A N 1
ATOM 864 C CA . GLY A 1 114 ? -32.344 10.236 44.021 1.00 72.50 114 GLY A CA 1
ATOM 865 C C . GLY A 1 114 ? -31.249 10.616 43.012 1.00 72.50 114 GLY A C 1
ATOM 866 O O . GLY A 1 114 ? -30.463 11.516 43.293 1.00 72.50 114 GLY A O 1
ATOM 867 N N . ARG A 1 115 ? -31.140 9.942 41.855 1.00 81.75 115 ARG A N 1
ATOM 868 C CA . ARG A 1 115 ? -30.152 10.265 40.801 1.00 81.75 115 ARG A CA 1
ATOM 869 C C . ARG A 1 115 ? -30.732 10.150 39.379 1.00 81.75 115 ARG A C 1
ATOM 871 O O . ARG A 1 115 ? -30.133 9.480 38.537 1.00 81.75 115 ARG A O 1
ATOM 878 N N . PRO A 1 116 ? -31.860 10.814 39.069 1.00 83.50 116 PRO A N 1
ATOM 879 C CA . PRO A 1 116 ? -32.512 10.695 37.765 1.00 83.50 116 PRO A CA 1
ATOM 880 C C . PRO A 1 116 ? -31.661 11.289 36.637 1.00 83.50 116 PRO A C 1
ATOM 882 O O . PRO A 1 116 ? -31.812 10.895 35.489 1.00 83.50 116 PRO A O 1
ATOM 885 N N . TRP A 1 117 ? -30.733 12.200 36.950 1.00 85.31 117 TRP A N 1
ATOM 886 C CA . TRP A 1 117 ? -29.831 12.830 35.982 1.00 85.31 117 TRP A CA 1
ATOM 887 C C . TRP A 1 117 ? -28.910 11.835 35.257 1.00 85.31 117 TRP A C 1
ATOM 889 O O . TRP A 1 117 ? -28.477 12.117 34.139 1.00 85.31 117 TRP A O 1
ATOM 899 N N . LEU A 1 118 ? -28.652 10.654 35.837 1.00 87.50 118 LEU A N 1
ATOM 900 C CA . LEU A 1 118 ? -27.826 9.613 35.212 1.00 87.50 118 LEU A CA 1
ATOM 901 C C . LEU A 1 118 ? -28.383 9.159 33.857 1.00 87.50 118 LEU A C 1
ATOM 903 O O . LEU A 1 118 ? -27.598 8.897 32.947 1.00 87.50 118 LEU A O 1
ATOM 907 N N . ARG A 1 119 ? -29.716 9.153 33.697 1.00 86.56 119 ARG A N 1
ATOM 908 C CA . ARG A 1 119 ? -30.399 8.763 32.451 1.00 86.56 119 ARG A CA 1
ATOM 909 C C . ARG A 1 119 ? -30.087 9.675 31.264 1.00 86.56 119 ARG A C 1
ATOM 911 O O . ARG A 1 119 ? -30.289 9.269 30.130 1.00 86.56 119 ARG A O 1
ATOM 918 N N . TYR A 1 120 ? -29.607 10.892 31.524 1.00 90.56 120 TYR A N 1
ATOM 919 C CA . TYR A 1 120 ? -29.181 11.839 30.492 1.00 90.56 120 TYR A CA 1
ATOM 920 C C . TYR A 1 120 ? -27.660 11.942 30.414 1.00 90.56 120 TYR A C 1
ATOM 922 O O . TYR A 1 120 ? -27.103 12.005 29.321 1.00 90.56 120 TYR A O 1
ATOM 930 N N . LEU A 1 121 ? -26.978 11.911 31.564 1.00 92.06 121 LEU A N 1
ATOM 931 C CA . LEU A 1 121 ? -25.529 12.077 31.617 1.00 92.06 121 LEU A CA 1
ATOM 932 C C . LEU A 1 121 ? -24.777 10.925 30.947 1.00 92.06 121 LEU A C 1
ATOM 934 O O . LEU A 1 121 ? -23.818 11.186 30.229 1.00 92.06 121 LEU A O 1
ATOM 938 N N . VAL A 1 122 ? -25.195 9.670 31.144 1.00 90.75 122 VAL A N 1
ATOM 939 C CA . VAL A 1 122 ? -24.513 8.522 30.521 1.00 90.75 122 VAL A CA 1
ATOM 940 C C . VAL A 1 122 ? -24.606 8.567 28.987 1.00 90.75 122 VAL A C 1
ATOM 942 O O . VAL A 1 122 ? -23.551 8.538 28.353 1.00 90.75 122 VAL A O 1
ATOM 945 N N . PRO A 1 123 ? -25.795 8.720 28.362 1.00 90.06 123 PRO A N 1
ATOM 946 C CA . PRO A 1 123 ? -25.880 8.913 26.914 1.00 90.06 123 PRO A CA 1
ATOM 947 C C . PRO A 1 123 ? -25.068 10.116 26.420 1.00 90.06 123 PRO A C 1
ATOM 949 O O . PRO A 1 123 ? -24.341 9.996 25.438 1.00 90.06 123 PRO A O 1
ATOM 952 N N . ALA A 1 124 ? -25.147 11.261 27.109 1.00 91.50 124 ALA A N 1
ATOM 953 C CA . ALA A 1 124 ? -24.407 12.460 26.720 1.00 91.50 124 ALA A CA 1
ATOM 954 C C . ALA A 1 124 ? -22.886 12.239 26.760 1.00 91.50 124 ALA A C 1
ATOM 956 O O . ALA A 1 124 ? -22.179 12.645 25.840 1.00 91.50 124 ALA A O 1
ATOM 957 N N . ALA A 1 125 ? -22.383 11.545 27.785 1.00 91.69 125 ALA A N 1
ATOM 958 C CA . ALA A 1 125 ? -20.973 11.192 27.898 1.00 91.69 125 ALA A CA 1
ATOM 959 C C . ALA A 1 125 ? -20.530 10.229 26.785 1.00 91.69 125 ALA A C 1
ATOM 961 O O . ALA A 1 125 ? -19.448 10.405 26.234 1.00 91.69 125 ALA A O 1
ATOM 962 N N . VAL A 1 126 ? -21.369 9.254 26.412 1.00 90.50 126 VAL A N 1
ATOM 963 C CA . VAL A 1 126 ? -21.109 8.343 25.281 1.00 90.50 126 VAL A CA 1
ATOM 964 C C . VAL A 1 126 ? -21.027 9.111 23.963 1.00 90.50 126 VAL A C 1
ATOM 966 O O . VAL A 1 126 ? -20.071 8.928 23.210 1.00 90.50 126 VAL A O 1
ATOM 969 N N . VAL A 1 127 ? -21.980 10.006 23.697 1.00 90.94 127 VAL A N 1
ATOM 970 C CA . VAL A 1 127 ? -21.975 10.848 22.489 1.00 90.94 127 VAL A CA 1
ATOM 971 C C . VAL A 1 127 ? -20.721 11.721 22.448 1.00 90.94 127 VAL A C 1
ATOM 973 O O . VAL A 1 127 ? -20.005 11.727 21.452 1.00 90.94 127 VAL A O 1
ATOM 976 N N . LEU A 1 128 ? -20.397 12.402 23.549 1.00 90.69 128 LEU A N 1
ATOM 977 C CA . LEU A 1 128 ? -19.221 13.268 23.623 1.00 90.69 128 LEU A CA 1
ATOM 978 C C . LEU A 1 128 ? -17.909 12.487 23.445 1.00 90.69 128 LEU A C 1
ATOM 980 O O . LEU A 1 128 ? -16.985 12.969 22.793 1.00 90.69 128 LEU A O 1
ATOM 984 N N . ALA A 1 129 ? -17.824 11.280 24.005 1.00 88.69 129 ALA A N 1
ATOM 985 C CA . ALA A 1 129 ? -16.637 10.438 23.917 1.00 88.69 129 ALA A CA 1
ATOM 986 C C . ALA A 1 129 ? -16.431 9.813 22.530 1.00 88.69 129 ALA A C 1
ATOM 988 O O . ALA A 1 129 ? -15.292 9.547 22.150 1.00 88.69 129 ALA A O 1
ATOM 989 N N . THR A 1 130 ? -17.512 9.576 21.783 1.00 87.19 130 THR A N 1
ATOM 990 C CA . THR A 1 130 ? -17.471 8.988 20.433 1.00 87.19 130 THR A CA 1
ATOM 991 C C . THR A 1 130 ? -17.352 10.033 19.328 1.00 87.19 130 THR A C 1
ATOM 993 O O . THR A 1 130 ? -16.866 9.708 18.248 1.00 87.19 130 THR A O 1
ATOM 996 N N . LEU A 1 131 ? -17.695 11.297 19.606 1.00 86.25 131 LEU A N 1
ATOM 997 C CA . LEU A 1 131 ? -17.593 12.413 18.661 1.00 86.25 131 LEU A CA 1
ATOM 998 C C . LEU A 1 131 ? -16.228 12.511 17.939 1.00 86.25 131 LEU A C 1
ATOM 1000 O O . LEU A 1 131 ? -16.226 12.702 16.726 1.00 86.25 131 LEU A O 1
ATOM 1004 N N . PRO A 1 132 ? -15.066 12.336 18.604 1.00 82.19 132 PRO A N 1
ATOM 1005 C CA . PRO A 1 132 ? -13.763 12.409 17.934 1.00 82.19 132 PRO A CA 1
ATOM 1006 C C . PRO A 1 132 ? -13.458 11.230 17.000 1.00 82.19 132 PRO A C 1
ATOM 1008 O O . PRO A 1 132 ? -12.516 11.315 16.219 1.00 82.19 132 PRO A O 1
ATOM 1011 N N . ILE A 1 133 ? -14.197 10.124 17.129 1.00 79.19 133 ILE A N 1
ATOM 1012 C CA . ILE A 1 133 ? -14.015 8.885 16.354 1.00 79.19 133 ILE A CA 1
ATOM 1013 C C . ILE A 1 133 ? -14.959 8.867 15.147 1.00 79.19 133 ILE A C 1
ATOM 1015 O O . ILE A 1 133 ? -14.877 7.975 14.306 1.00 79.19 133 ILE A O 1
ATOM 1019 N N . VAL A 1 134 ? -15.859 9.852 15.037 1.00 80.44 134 VAL A N 1
ATOM 1020 C CA . VAL A 1 134 ? -16.699 10.012 13.850 1.00 80.44 134 VAL A CA 1
ATOM 1021 C C . VAL A 1 134 ? -15.774 10.069 12.629 1.00 80.44 134 VAL A C 1
ATOM 1023 O O . VAL A 1 134 ? -14.876 10.915 12.602 1.00 80.44 134 VAL A O 1
ATOM 1026 N N . PRO A 1 135 ? -15.943 9.155 11.652 1.00 74.56 135 PRO A N 1
ATOM 1027 C CA . PRO A 1 135 ? -15.020 9.033 10.537 1.00 74.56 135 PRO A CA 1
ATOM 1028 C C . PRO A 1 135 ? -15.047 10.325 9.725 1.00 74.56 135 PRO A C 1
ATOM 1030 O O . PRO A 1 135 ? -16.010 10.620 9.017 1.00 74.56 135 PRO A O 1
ATOM 1033 N N . LEU A 1 136 ? -13.986 11.117 9.860 1.00 75.88 136 LEU A N 1
ATOM 1034 C CA . LEU A 1 136 ? -13.734 12.252 8.986 1.00 75.88 136 LEU A CA 1
ATOM 1035 C C . LEU A 1 136 ? -13.267 11.719 7.628 1.00 75.88 136 LEU A C 1
ATOM 1037 O O . LEU A 1 136 ? -12.582 10.692 7.592 1.00 75.88 136 LEU A O 1
ATOM 1041 N N . PRO A 1 137 ? -13.599 12.402 6.518 1.00 75.88 137 PRO A N 1
ATOM 1042 C CA . PRO A 1 137 ? -13.037 12.072 5.219 1.00 75.88 137 PRO A CA 1
ATOM 1043 C C . PRO A 1 137 ? -11.515 11.986 5.329 1.00 75.88 137 PRO A C 1
ATOM 1045 O O . PRO A 1 137 ? -10.850 12.952 5.711 1.00 75.88 137 PRO A O 1
ATOM 1048 N N . VAL A 1 138 ? -10.973 10.804 5.047 1.00 70.81 138 VAL A N 1
ATOM 1049 C CA . VAL A 1 138 ? -9.527 10.602 5.024 1.00 70.81 138 VAL A CA 1
ATOM 1050 C C . VAL A 1 138 ? -8.985 11.409 3.845 1.00 70.81 138 VAL A C 1
ATOM 1052 O O . VAL A 1 138 ? -9.574 11.328 2.764 1.00 70.81 138 VAL A O 1
ATOM 1055 N N . PRO A 1 139 ? -7.900 12.188 4.010 1.00 76.38 139 PRO A N 1
ATOM 1056 C CA . PRO A 1 139 ? -7.245 12.833 2.884 1.00 76.38 139 PRO A CA 1
ATOM 1057 C C . PRO A 1 139 ? -6.914 11.787 1.817 1.00 76.38 139 PRO A C 1
ATOM 1059 O O . PRO A 1 139 ? -6.105 10.889 2.040 1.00 76.38 139 PRO A O 1
ATOM 1062 N N . THR A 1 140 ? -7.580 11.873 0.671 1.00 78.88 140 THR A N 1
ATOM 1063 C CA . THR A 1 140 ? -7.318 10.984 -0.457 1.00 78.88 140 THR A CA 1
ATOM 1064 C C . THR A 1 140 ? -6.244 11.598 -1.331 1.00 78.88 140 THR A C 1
ATOM 1066 O O . THR A 1 140 ? -6.311 12.785 -1.656 1.00 78.88 140 THR A O 1
ATOM 1069 N N . THR A 1 141 ? -5.293 10.790 -1.774 1.00 74.25 141 THR A N 1
ATOM 1070 C CA . THR A 1 141 ? -4.418 11.159 -2.883 1.00 74.25 141 THR A CA 1
ATOM 1071 C C . THR A 1 141 ? -5.032 10.653 -4.183 1.00 74.25 141 THR A C 1
ATOM 1073 O O . THR A 1 141 ? -5.626 9.573 -4.232 1.00 74.25 141 THR A O 1
ATOM 1076 N N . THR A 1 142 ? -4.935 11.444 -5.249 1.00 74.69 142 THR A N 1
ATOM 1077 C CA . THR A 1 142 ? -5.325 10.974 -6.578 1.00 74.69 142 THR A CA 1
ATOM 1078 C C . THR A 1 142 ? -4.284 9.981 -7.057 1.00 74.69 142 THR A C 1
ATOM 1080 O O . THR A 1 142 ? -3.106 10.312 -7.168 1.00 74.69 142 THR A O 1
ATOM 1083 N N . VAL A 1 143 ? -4.719 8.757 -7.331 1.00 78.12 143 VAL A N 1
ATOM 1084 C CA . VAL A 1 143 ? -3.849 7.747 -7.925 1.00 78.12 143 VAL A CA 1
ATOM 1085 C C . VAL A 1 143 ? -3.824 7.980 -9.435 1.00 78.12 143 VAL A C 1
ATOM 1087 O O . VAL A 1 143 ? -4.890 8.058 -10.047 1.00 78.12 143 VAL A O 1
ATOM 1090 N N . SER A 1 144 ? -2.634 8.084 -10.034 1.00 82.81 144 SER A N 1
ATOM 1091 C CA . SER A 1 144 ? -2.484 8.276 -11.483 1.00 82.81 144 SER A CA 1
ATOM 1092 C C . SER A 1 144 ? -3.254 7.199 -12.254 1.00 82.81 144 SER A C 1
ATOM 1094 O O . SER A 1 144 ? -3.206 6.030 -11.847 1.00 82.81 144 SER A O 1
ATOM 1096 N N . PRO A 1 145 ? -3.991 7.549 -13.324 1.00 91.12 145 PRO A N 1
ATOM 1097 C CA . PRO A 1 145 ? -4.715 6.567 -14.123 1.00 91.12 145 PRO A CA 1
ATOM 1098 C C . PRO A 1 145 ? -3.753 5.541 -14.734 1.00 91.12 145 PRO A C 1
ATOM 1100 O O . PRO A 1 145 ? -2.557 5.783 -14.859 1.00 91.12 145 PRO A O 1
ATOM 1103 N N . VAL A 1 146 ? -4.276 4.370 -15.100 1.00 95.31 146 VAL A N 1
ATOM 1104 C CA . VAL A 1 146 ? -3.485 3.392 -15.860 1.00 95.31 146 VAL A CA 1
ATOM 1105 C C . VAL A 1 146 ? -3.200 3.977 -17.249 1.00 95.31 146 VAL A C 1
ATOM 1107 O O . VAL A 1 146 ? -4.151 4.470 -17.862 1.00 95.31 146 VAL A O 1
ATOM 1110 N N . PRO A 1 147 ? -1.956 3.898 -17.761 1.00 96.81 147 PRO A N 1
ATOM 1111 C CA . PRO A 1 147 ? -1.610 4.484 -19.047 1.00 96.81 147 PRO A CA 1
ATOM 1112 C C . PRO A 1 147 ? -2.501 4.004 -20.197 1.00 96.81 147 PRO A C 1
ATOM 1114 O O . PRO A 1 147 ? -2.914 2.835 -20.251 1.00 96.81 147 PRO A O 1
ATOM 1117 N N . HIS A 1 148 ? -2.764 4.890 -21.154 1.00 96.44 148 HIS A N 1
ATOM 1118 C CA . HIS A 1 148 ? -3.461 4.572 -22.392 1.00 96.44 148 HIS A CA 1
ATOM 1119 C C . HIS A 1 148 ? -2.756 3.442 -23.140 1.00 96.44 148 HIS A C 1
ATOM 1121 O O . HIS A 1 148 ? -3.420 2.495 -23.554 1.00 96.44 148 HIS A O 1
ATOM 1127 N N . PHE A 1 149 ? -1.421 3.453 -23.180 1.00 97.06 149 PHE A N 1
ATOM 1128 C CA . PHE A 1 149 ? -0.620 2.362 -23.744 1.00 97.06 149 PHE A CA 1
ATOM 1129 C C . PHE A 1 149 ? -1.024 0.973 -23.208 1.00 97.06 149 PHE A C 1
ATOM 1131 O O . PHE A 1 149 ? -1.087 -0.012 -23.950 1.00 97.06 149 PHE A O 1
ATOM 1138 N N . ILE A 1 150 ? -1.340 0.878 -21.911 1.00 97.50 150 ILE A N 1
ATOM 1139 C CA . ILE A 1 150 ? -1.777 -0.373 -21.284 1.00 97.50 150 ILE A CA 1
ATOM 1140 C C . ILE A 1 150 ? -3.234 -0.682 -21.639 1.00 97.50 150 ILE A C 1
ATOM 1142 O O . ILE A 1 150 ? -3.539 -1.789 -22.091 1.00 97.50 150 ILE A O 1
ATOM 1146 N N . THR A 1 151 ? -4.131 0.287 -21.448 1.00 96.75 151 THR A N 1
ATOM 1147 C CA . THR A 1 151 ? -5.583 0.093 -21.622 1.00 96.75 151 THR A CA 1
ATOM 1148 C C . THR A 1 151 ? -5.998 -0.122 -23.082 1.00 96.75 151 THR A C 1
ATOM 1150 O O . THR A 1 151 ? -6.915 -0.899 -23.341 1.00 96.75 151 THR A O 1
ATOM 1153 N N . ALA A 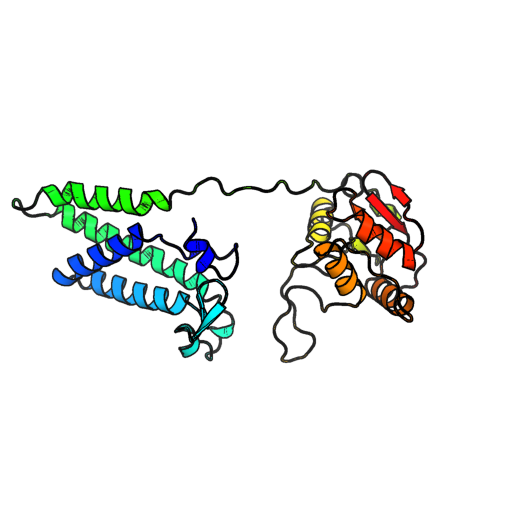1 152 ? -5.287 0.481 -24.037 1.00 96.50 152 ALA A N 1
ATOM 1154 C CA . ALA A 1 152 ? -5.463 0.281 -25.475 1.00 96.50 152 ALA A CA 1
ATOM 1155 C C . ALA A 1 152 ? -4.823 -1.022 -25.992 1.00 96.50 152 ALA A C 1
ATOM 1157 O O . ALA A 1 152 ? -5.047 -1.418 -27.135 1.00 96.50 152 ALA A O 1
ATOM 1158 N N . GLY A 1 153 ? -4.038 -1.721 -25.163 1.00 96.31 153 GLY A N 1
ATOM 1159 C CA . GLY A 1 153 ? -3.351 -2.951 -25.557 1.00 96.31 153 GLY A CA 1
ATOM 1160 C C . GLY A 1 153 ? -2.078 -2.735 -26.381 1.00 96.31 153 GLY A C 1
ATOM 1161 O O . GLY A 1 153 ? -1.630 -3.675 -27.038 1.00 96.31 153 GLY A O 1
ATOM 1162 N N . GLY A 1 154 ? -1.475 -1.542 -26.330 1.00 96.69 154 GLY A N 1
ATOM 1163 C CA . GLY A 1 154 ? -0.224 -1.205 -27.021 1.00 96.69 154 GLY A CA 1
ATOM 1164 C C . GLY A 1 154 ? 0.970 -2.068 -26.600 1.00 96.69 154 GLY A C 1
ATOM 1165 O O . GLY A 1 154 ? 1.921 -2.226 -27.358 1.00 96.69 154 GLY A O 1
ATOM 1166 N N . TRP A 1 155 ? 0.897 -2.712 -25.432 1.00 96.62 155 TRP A N 1
ATOM 1167 C CA . TRP A 1 155 ? 1.902 -3.657 -24.937 1.00 96.62 155 TRP A CA 1
ATOM 1168 C C . TRP A 1 155 ? 1.937 -4.995 -25.690 1.00 96.62 155 TRP A C 1
ATOM 1170 O O . TRP A 1 155 ? 2.977 -5.656 -25.698 1.00 96.62 155 TRP A O 1
ATOM 1180 N N . ARG A 1 156 ? 0.834 -5.414 -26.327 1.00 96.38 156 ARG A N 1
ATOM 1181 C CA . ARG A 1 156 ? 0.684 -6.768 -26.899 1.00 96.38 156 ARG A CA 1
ATOM 1182 C C . ARG A 1 156 ? 1.786 -7.171 -27.882 1.00 96.38 156 ARG A C 1
ATOM 1184 O O . ARG A 1 156 ? 2.284 -8.289 -27.760 1.00 96.38 156 ARG A O 1
ATOM 1191 N N . PRO A 1 157 ? 2.233 -6.307 -28.815 1.00 95.81 157 PRO A N 1
ATOM 1192 C CA . PRO A 1 157 ? 3.328 -6.652 -29.721 1.00 95.81 157 PRO A CA 1
ATOM 1193 C C . PRO A 1 157 ? 4.648 -6.942 -28.992 1.00 95.81 157 PRO A C 1
ATOM 1195 O O . PRO A 1 157 ? 5.488 -7.685 -29.503 1.00 95.81 157 PRO A O 1
ATOM 1198 N N . TYR A 1 158 ? 4.845 -6.371 -27.804 1.00 96.19 158 TYR A N 1
ATOM 1199 C CA . TYR A 1 158 ? 6.106 -6.424 -27.071 1.00 96.19 158 TYR A CA 1
ATOM 1200 C C . TYR A 1 158 ? 6.194 -7.572 -26.057 1.00 96.19 158 TYR A C 1
ATOM 1202 O O . TYR A 1 158 ? 7.290 -7.916 -25.611 1.00 96.19 158 TYR A O 1
ATOM 1210 N N . VAL A 1 159 ? 5.062 -8.192 -25.712 1.00 96.19 159 VAL A N 1
ATOM 1211 C CA . VAL A 1 159 ? 4.984 -9.253 -24.698 1.00 96.19 159 VAL A CA 1
ATOM 1212 C C . VAL A 1 159 ? 4.400 -10.534 -25.308 1.00 96.19 159 VAL A C 1
ATOM 1214 O O . VAL A 1 159 ? 3.267 -10.908 -25.008 1.00 96.19 159 VAL A O 1
ATOM 1217 N N . PRO A 1 160 ? 5.146 -11.229 -26.190 1.00 92.00 160 PRO A N 1
ATOM 1218 C CA . PRO A 1 160 ? 4.735 -12.547 -26.657 1.00 92.00 160 PRO A CA 1
ATOM 1219 C C . PRO A 1 160 ? 4.737 -13.564 -25.504 1.00 92.00 160 PRO A C 1
ATOM 1221 O O . PRO A 1 160 ? 5.279 -13.314 -24.424 1.00 92.00 160 PRO A O 1
ATOM 1224 N N . ALA A 1 161 ? 4.165 -14.747 -25.744 1.00 90.75 161 ALA A N 1
ATOM 1225 C CA . ALA A 1 161 ? 4.091 -15.812 -24.747 1.00 90.75 161 ALA A CA 1
ATOM 1226 C C . ALA A 1 161 ? 5.461 -16.099 -24.097 1.00 90.75 161 ALA A C 1
ATOM 1228 O O . ALA A 1 161 ? 6.474 -16.287 -24.774 1.00 90.75 161 ALA A O 1
ATOM 1229 N N . GLY A 1 162 ? 5.488 -16.124 -22.763 1.00 91.75 162 GLY A N 1
ATOM 1230 C CA . GLY A 1 162 ? 6.707 -16.350 -21.987 1.00 91.75 162 GLY A CA 1
ATOM 1231 C C . GLY A 1 162 ? 7.641 -15.140 -21.876 1.00 91.75 162 GLY A C 1
ATOM 1232 O O . GLY A 1 162 ? 8.769 -15.320 -21.415 1.00 91.75 162 GLY A O 1
ATOM 1233 N N . ARG A 1 163 ? 7.211 -13.939 -22.280 1.00 96.12 163 ARG A N 1
ATOM 1234 C CA . ARG A 1 163 ? 7.860 -12.665 -21.936 1.00 96.12 163 ARG A CA 1
ATOM 1235 C C . ARG A 1 163 ? 7.063 -11.912 -20.874 1.00 96.12 163 ARG A C 1
ATOM 1237 O O . ARG A 1 163 ? 5.889 -12.197 -20.652 1.00 96.12 163 ARG A O 1
ATOM 1244 N N . THR A 1 164 ? 7.709 -10.944 -20.232 1.00 97.06 164 THR A N 1
ATOM 1245 C CA . THR A 1 164 ? 7.094 -10.084 -19.213 1.00 97.06 164 THR A CA 1
ATOM 1246 C C . THR A 1 164 ? 7.149 -8.607 -19.595 1.00 97.06 164 THR A C 1
ATOM 1248 O O . THR A 1 164 ? 8.053 -8.166 -20.314 1.00 97.06 164 THR A O 1
ATOM 1251 N N . LEU A 1 165 ? 6.176 -7.843 -19.099 1.00 98.06 165 LEU A N 1
ATOM 1252 C CA . LEU A 1 165 ? 6.218 -6.384 -19.076 1.00 98.06 165 LEU A CA 1
ATOM 1253 C C . LEU A 1 165 ? 6.860 -5.945 -17.762 1.00 98.06 165 LEU A C 1
ATOM 1255 O O . LEU A 1 165 ? 6.358 -6.265 -16.685 1.00 98.06 165 LEU A O 1
ATOM 1259 N N . VAL A 1 166 ? 7.960 -5.206 -17.846 1.00 97.88 166 VAL A N 1
ATOM 1260 C CA . VAL A 1 166 ? 8.689 -4.697 -16.684 1.00 97.88 166 VAL A CA 1
ATOM 1261 C C . VAL A 1 166 ? 8.333 -3.228 -16.488 1.00 97.88 166 VAL A C 1
ATOM 1263 O O . VAL A 1 166 ? 8.579 -2.408 -17.368 1.00 97.88 166 VAL A O 1
ATOM 1266 N N . THR A 1 167 ? 7.752 -2.874 -15.345 1.00 97.25 167 THR A N 1
ATOM 1267 C CA . THR A 1 167 ? 7.547 -1.461 -15.003 1.00 97.25 167 THR A CA 1
ATOM 1268 C C . THR A 1 167 ? 8.845 -0.826 -14.524 1.00 97.25 167 THR A C 1
ATOM 1270 O O . THR A 1 167 ? 9.703 -1.508 -13.959 1.00 97.25 167 THR A O 1
ATOM 1273 N N . VAL A 1 168 ? 8.976 0.482 -14.718 1.00 97.12 168 VAL A N 1
ATOM 1274 C CA . VAL A 1 168 ? 10.061 1.291 -14.158 1.00 97.12 168 VAL A CA 1
ATOM 1275 C C . VAL A 1 168 ? 9.433 2.367 -13.255 1.00 97.12 168 VAL A C 1
ATOM 1277 O O . VAL A 1 168 ? 8.701 3.206 -13.774 1.00 97.12 168 VAL A O 1
ATOM 1280 N N . PRO A 1 169 ? 9.677 2.358 -11.929 1.00 96.06 169 PRO A N 1
ATOM 1281 C CA . PRO A 1 169 ? 10.435 1.347 -11.192 1.00 96.06 169 PRO A CA 1
ATOM 1282 C C . PRO A 1 169 ? 9.733 -0.021 -11.197 1.00 96.06 169 PRO A C 1
ATOM 1284 O O . PRO A 1 169 ? 8.550 -0.157 -11.536 1.00 96.06 169 PRO A O 1
ATOM 1287 N N . THR A 1 170 ? 10.479 -1.066 -10.839 1.00 95.06 170 THR A N 1
ATOM 1288 C CA . THR A 1 170 ? 9.935 -2.429 -10.793 1.00 95.06 170 THR A CA 1
ATOM 1289 C C . THR A 1 170 ? 8.879 -2.568 -9.707 1.00 95.06 170 THR A C 1
ATOM 1291 O O . THR A 1 170 ? 8.923 -1.882 -8.692 1.00 95.06 170 THR A O 1
ATOM 1294 N N . THR A 1 171 ? 7.942 -3.496 -9.891 1.00 93.94 171 THR A N 1
ATOM 1295 C CA . THR A 1 171 ? 6.839 -3.674 -8.943 1.00 93.94 171 THR A CA 1
ATOM 1296 C C . THR A 1 171 ? 7.336 -4.089 -7.549 1.00 93.94 171 THR A C 1
ATOM 1298 O O . THR A 1 171 ? 8.054 -5.084 -7.395 1.00 93.94 171 THR A O 1
ATOM 1301 N N . SER A 1 172 ? 6.919 -3.343 -6.525 1.00 89.50 172 SER A N 1
ATOM 1302 C CA . SER A 1 172 ? 7.308 -3.513 -5.120 1.00 89.50 172 SER A CA 1
ATOM 1303 C C . SER A 1 172 ? 6.176 -3.084 -4.171 1.00 89.50 172 SER A C 1
ATOM 1305 O O . SER A 1 172 ? 5.096 -2.690 -4.609 1.00 89.50 172 SER A O 1
ATOM 1307 N N . SER A 1 173 ? 6.402 -3.144 -2.854 1.00 84.75 173 SER A N 1
ATOM 1308 C CA . SER A 1 173 ? 5.426 -2.679 -1.855 1.00 84.75 173 SER A CA 1
ATOM 1309 C C . SER A 1 173 ? 5.187 -1.162 -1.869 1.00 84.75 173 SER A C 1
ATOM 1311 O O . SER A 1 173 ? 4.209 -0.706 -1.286 1.00 84.75 173 SER A O 1
ATOM 1313 N N . PHE A 1 174 ? 6.066 -0.383 -2.503 1.00 84.06 174 PHE A N 1
ATOM 1314 C CA . PHE A 1 174 ? 5.937 1.074 -2.648 1.00 84.06 174 PHE A CA 1
ATOM 1315 C C . PHE A 1 174 ? 5.720 1.518 -4.101 1.00 84.06 174 PHE A C 1
ATOM 1317 O O . PHE A 1 174 ? 5.302 2.651 -4.320 1.00 84.06 174 PHE A O 1
ATOM 1324 N N . ALA A 1 175 ? 5.927 0.631 -5.080 1.00 89.25 175 ALA A N 1
ATOM 1325 C CA . ALA A 1 175 ? 5.627 0.858 -6.492 1.00 89.25 175 ALA A CA 1
ATOM 1326 C C . ALA A 1 175 ? 4.655 -0.214 -7.016 1.00 89.25 175 ALA A C 1
ATOM 1328 O O . ALA A 1 175 ? 5.055 -1.306 -7.418 1.00 89.25 175 ALA A O 1
ATOM 1329 N N . LEU A 1 176 ? 3.355 0.091 -7.003 1.00 91.56 176 LEU A N 1
ATOM 1330 C CA . LEU A 1 176 ? 2.291 -0.877 -7.316 1.00 91.56 176 LEU A CA 1
ATOM 1331 C C . LEU A 1 176 ? 1.838 -0.865 -8.783 1.00 91.56 176 LEU A C 1
ATOM 1333 O O . LEU A 1 176 ? 0.940 -1.628 -9.148 1.00 91.56 176 LEU A O 1
ATOM 1337 N N . ASP A 1 177 ? 2.427 -0.022 -9.629 1.00 91.88 177 ASP A N 1
ATOM 1338 C CA . ASP A 1 177 ? 1.911 0.222 -10.977 1.00 91.88 177 ASP A CA 1
ATOM 1339 C C . ASP A 1 177 ? 1.870 -1.033 -11.843 1.00 91.88 177 ASP A C 1
ATOM 1341 O O . ASP A 1 177 ? 0.851 -1.275 -12.482 1.00 91.88 177 ASP A O 1
ATOM 1345 N N . GLY A 1 178 ? 2.870 -1.918 -11.774 1.00 93.88 178 GLY A N 1
ATOM 1346 C CA . GLY A 1 178 ? 2.815 -3.171 -12.532 1.00 93.88 178 GLY A CA 1
ATOM 1347 C C . GLY A 1 178 ? 1.631 -4.059 -12.152 1.00 93.88 178 GLY A C 1
ATOM 1348 O O . GLY A 1 178 ? 0.965 -4.586 -13.043 1.00 93.88 178 GLY A O 1
ATOM 1349 N N . MET A 1 179 ? 1.277 -4.160 -10.863 1.00 95.44 179 MET A N 1
ATOM 1350 C CA . MET A 1 179 ? 0.077 -4.907 -10.449 1.00 95.44 179 MET A CA 1
ATOM 1351 C C . MET A 1 179 ? -1.203 -4.221 -10.928 1.00 95.44 179 MET A C 1
ATOM 1353 O O . MET A 1 179 ? -2.137 -4.893 -11.361 1.00 95.44 179 MET A O 1
ATOM 1357 N N . ARG A 1 180 ? -1.248 -2.885 -10.880 1.00 95.06 180 ARG A N 1
ATOM 1358 C CA . ARG A 1 180 ? -2.406 -2.100 -11.334 1.00 95.06 180 ARG A CA 1
ATOM 1359 C C . ARG A 1 180 ? -2.621 -2.239 -12.838 1.00 95.06 180 ARG A C 1
ATOM 1361 O O . ARG A 1 180 ? -3.750 -2.433 -13.282 1.00 95.06 180 ARG A O 1
ATOM 1368 N N . TRP A 1 181 ? -1.546 -2.173 -13.615 1.00 96.44 181 TRP A N 1
ATOM 1369 C CA . TRP A 1 181 ? -1.570 -2.299 -15.068 1.00 96.44 181 TRP A CA 1
ATOM 1370 C C . TRP A 1 181 ? -1.937 -3.722 -15.484 1.00 96.44 181 TRP A C 1
ATOM 1372 O O . TRP A 1 181 ? -2.808 -3.895 -16.334 1.00 96.44 181 TRP A O 1
ATOM 1382 N N . ALA A 1 182 ? -1.358 -4.737 -14.832 1.00 96.19 182 ALA A N 1
ATOM 1383 C CA . ALA A 1 182 ? -1.724 -6.132 -15.055 1.00 96.19 182 ALA A CA 1
ATOM 1384 C C . ALA A 1 182 ? -3.206 -6.384 -14.732 1.00 96.19 182 ALA A C 1
ATOM 1386 O O . ALA A 1 182 ? -3.904 -7.023 -15.516 1.00 96.19 182 ALA A O 1
ATOM 1387 N N . ALA A 1 183 ? -3.725 -5.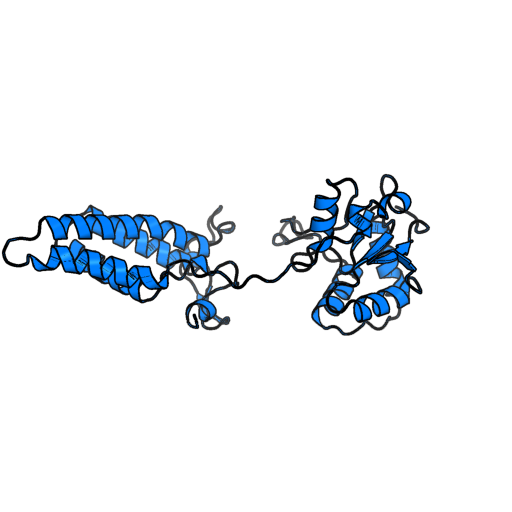835 -13.627 1.00 96.06 183 ALA A N 1
ATOM 1388 C CA . ALA A 1 183 ? -5.140 -5.951 -13.274 1.00 96.06 183 ALA A CA 1
ATOM 1389 C C . ALA A 1 183 ? -6.060 -5.279 -14.309 1.00 96.06 183 ALA A C 1
ATOM 1391 O O . ALA A 1 183 ? -7.050 -5.878 -14.730 1.00 96.06 183 ALA A O 1
ATOM 1392 N N . ALA A 1 184 ? -5.718 -4.071 -14.771 1.00 95.94 184 ALA A N 1
ATOM 1393 C CA . ALA A 1 184 ? -6.467 -3.372 -15.819 1.00 95.94 184 ALA A CA 1
ATOM 1394 C C . ALA A 1 184 ? -6.456 -4.132 -17.155 1.00 95.94 184 ALA A C 1
ATOM 1396 O O . ALA A 1 184 ? -7.462 -4.164 -17.863 1.00 95.94 184 ALA A O 1
ATOM 1397 N N . ALA A 1 185 ? -5.349 -4.809 -17.462 1.00 96.25 185 ALA A N 1
ATOM 1398 C CA . ALA A 1 185 ? -5.220 -5.701 -18.607 1.00 96.25 185 ALA A CA 1
ATOM 1399 C C . ALA A 1 185 ? -5.786 -7.112 -18.359 1.00 96.25 185 ALA A C 1
ATOM 1401 O O . ALA A 1 185 ? -5.542 -8.002 -19.163 1.00 96.25 185 ALA A O 1
ATOM 1402 N N . LYS A 1 186 ? -6.537 -7.350 -17.271 1.00 95.56 186 LYS A N 1
ATOM 1403 C CA . LYS A 1 186 ? -7.125 -8.660 -16.922 1.00 95.56 186 LYS A CA 1
ATOM 1404 C C . LYS A 1 186 ? -6.101 -9.803 -16.838 1.00 95.56 186 LYS A C 1
ATOM 1406 O O . LYS A 1 186 ? -6.426 -10.944 -17.149 1.00 95.56 186 LYS A O 1
ATOM 1411 N N . LEU A 1 187 ? -4.885 -9.492 -16.390 1.00 95.38 187 LEU A N 1
ATOM 1412 C CA . LEU A 1 187 ? -3.763 -10.427 -16.248 1.00 95.38 187 LEU A CA 1
ATOM 1413 C C . LEU A 1 187 ? -3.299 -11.053 -17.581 1.00 95.38 187 LEU A C 1
ATOM 1415 O O . LEU A 1 187 ? -2.708 -12.128 -17.585 1.00 95.38 187 LEU A O 1
ATOM 1419 N N . ASP A 1 188 ? -3.536 -10.368 -18.705 1.00 95.62 188 ASP A N 1
ATOM 1420 C CA . ASP A 1 188 ? -3.179 -10.813 -20.067 1.00 95.62 188 ASP A CA 1
ATOM 1421 C C . ASP A 1 188 ? -1.657 -10.726 -20.350 1.00 95.62 188 ASP A C 1
ATOM 1423 O O . ASP A 1 188 ? -1.171 -11.201 -21.373 1.00 95.62 188 ASP A O 1
ATOM 1427 N N . PHE A 1 189 ? -0.873 -10.162 -19.422 1.00 95.94 189 PHE A N 1
ATOM 1428 C CA . PHE A 1 189 ? 0.590 -10.230 -19.415 1.00 95.94 189 PHE A CA 1
ATOM 1429 C C . PHE A 1 189 ? 1.148 -10.514 -18.020 1.00 95.94 189 PHE A C 1
ATOM 1431 O O . PHE A 1 189 ? 0.545 -10.181 -16.998 1.00 95.94 189 PHE A O 1
ATOM 1438 N N . ALA A 1 190 ? 2.350 -11.087 -17.984 1.00 95.75 190 ALA A N 1
ATOM 1439 C CA . ALA A 1 190 ? 3.098 -11.308 -16.755 1.00 95.75 190 ALA A CA 1
ATOM 1440 C C . ALA A 1 190 ? 3.969 -10.091 -16.403 1.00 95.75 190 ALA A C 1
ATOM 1442 O O . ALA A 1 190 ? 4.550 -9.451 -17.282 1.00 95.75 190 ALA A O 1
ATOM 1443 N N . ILE A 1 191 ? 4.093 -9.816 -15.106 1.00 95.62 191 ILE A N 1
ATOM 1444 C CA . ILE A 1 191 ? 4.997 -8.808 -14.541 1.00 95.62 191 ILE A CA 1
ATOM 1445 C C . ILE A 1 191 ? 6.091 -9.500 -13.727 1.00 95.62 191 ILE A C 1
ATOM 1447 O O . ILE A 1 191 ? 5.827 -10.543 -13.118 1.00 95.62 191 ILE A O 1
ATOM 1451 N N . PRO A 1 192 ? 7.317 -8.957 -13.677 1.00 92.56 192 PRO A N 1
ATOM 1452 C CA . PRO A 1 192 ? 8.286 -9.410 -12.700 1.00 92.56 192 PRO A CA 1
ATOM 1453 C C . PRO A 1 192 ? 7.908 -8.880 -11.316 1.00 92.56 192 PRO A C 1
ATOM 1455 O O . PRO A 1 192 ? 7.483 -7.734 -11.165 1.00 92.56 192 PRO A O 1
ATOM 1458 N N . ARG A 1 193 ? 8.162 -9.695 -10.289 1.00 92.56 193 ARG A N 1
ATOM 1459 C CA . ARG A 1 193 ? 7.941 -9.335 -8.879 1.00 92.56 193 ARG A CA 1
ATOM 1460 C C . ARG A 1 193 ? 6.454 -9.062 -8.581 1.00 92.56 193 ARG A C 1
ATOM 1462 O O . ARG A 1 193 ? 5.568 -9.601 -9.235 1.00 92.56 193 ARG A O 1
ATOM 1469 N N . GLY A 1 194 ? 6.179 -8.320 -7.512 1.00 91.81 194 GLY A N 1
ATOM 1470 C CA . GLY A 1 194 ? 4.836 -8.093 -6.988 1.00 91.81 194 GLY A CA 1
ATOM 1471 C C . GLY A 1 194 ? 4.869 -7.744 -5.505 1.00 91.81 194 GLY A C 1
ATOM 1472 O O . GLY A 1 194 ? 5.870 -7.980 -4.828 1.00 91.81 194 GLY A O 1
ATOM 1473 N N . TYR A 1 195 ? 3.758 -7.219 -4.996 1.00 91.88 195 TYR A N 1
ATOM 1474 C CA . TYR A 1 195 ? 3.525 -7.090 -3.564 1.00 91.88 195 TYR A CA 1
ATOM 1475 C C . TYR A 1 195 ? 2.758 -8.318 -3.058 1.00 91.88 195 TYR A C 1
ATOM 1477 O O . TYR A 1 195 ? 1.555 -8.452 -3.268 1.00 91.88 195 TYR A O 1
ATOM 1485 N N . PHE A 1 196 ? 3.480 -9.246 -2.432 1.00 89.12 196 PHE A N 1
ATOM 1486 C CA . PHE A 1 196 ? 2.948 -10.483 -1.855 1.00 89.12 196 PHE A CA 1
ATOM 1487 C C . PHE A 1 196 ? 3.831 -10.937 -0.687 1.00 89.12 196 PHE A C 1
ATOM 1489 O O . PHE A 1 196 ? 4.957 -10.473 -0.553 1.00 89.12 196 PHE A O 1
ATOM 1496 N N . LEU A 1 197 ? 3.345 -11.847 0.157 1.00 86.00 197 LEU A N 1
ATOM 1497 C CA . LEU A 1 197 ? 4.180 -12.500 1.167 1.00 86.00 197 LEU A CA 1
ATOM 1498 C C . LEU A 1 197 ? 4.839 -13.737 0.556 1.00 86.00 197 LEU A C 1
ATOM 1500 O O . LEU A 1 197 ? 4.146 -14.664 0.139 1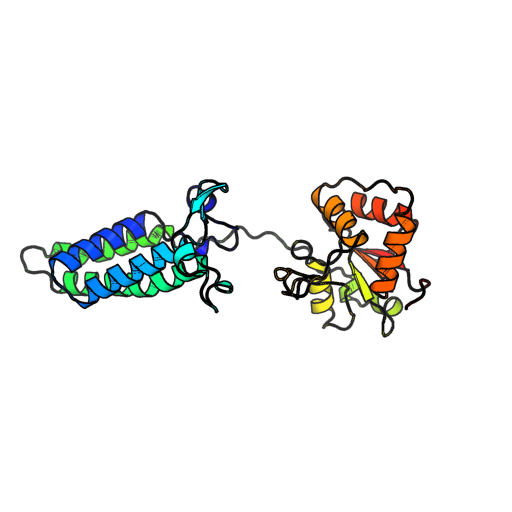.00 86.00 197 LEU A O 1
ATOM 1504 N N . GLY A 1 198 ? 6.167 -13.726 0.478 1.00 81.94 198 GLY A N 1
ATOM 1505 C CA . GLY A 1 198 ? 6.971 -14.816 -0.068 1.00 81.94 198 GLY A CA 1
ATOM 1506 C C . GLY A 1 198 ? 7.938 -15.400 0.963 1.00 81.94 198 GLY A C 1
ATOM 1507 O O . GLY A 1 198 ? 8.250 -14.740 1.960 1.00 81.94 198 GLY A O 1
ATOM 1508 N N . PRO A 1 199 ? 8.436 -16.630 0.741 1.00 78.44 199 PRO A N 1
ATOM 1509 C CA . PRO A 1 199 ? 9.550 -17.141 1.524 1.00 78.44 199 PRO A CA 1
ATOM 1510 C C . PRO A 1 199 ? 10.759 -16.219 1.345 1.00 78.44 199 PRO A C 1
ATOM 1512 O O . PRO A 1 199 ? 10.990 -15.684 0.256 1.00 78.44 199 PRO A O 1
ATOM 1515 N N . GLY A 1 200 ? 11.525 -16.028 2.415 1.00 76.75 200 GLY A N 1
ATOM 1516 C CA . GLY A 1 200 ? 12.809 -15.355 2.299 1.00 76.75 200 GLY A CA 1
ATOM 1517 C C . GLY A 1 200 ? 13.828 -16.198 1.530 1.00 76.75 200 GLY A C 1
ATOM 1518 O O . GLY A 1 200 ? 13.588 -17.360 1.199 1.00 76.75 200 GLY A O 1
ATOM 1519 N N . GLU A 1 201 ? 14.979 -15.600 1.235 1.00 78.19 201 GLU A N 1
ATOM 1520 C CA . GLU A 1 201 ? 16.041 -16.222 0.433 1.00 78.19 201 GLU A CA 1
ATOM 1521 C C . GLU A 1 201 ? 16.557 -17.542 1.037 1.00 78.19 201 GLU A C 1
ATOM 1523 O O . GLU A 1 201 ? 16.923 -18.470 0.317 1.00 78.19 201 GLU A O 1
ATOM 1528 N N . PHE A 1 202 ? 16.530 -17.661 2.367 1.00 80.88 202 PHE A N 1
ATOM 1529 C CA . PHE A 1 202 ? 17.024 -18.825 3.101 1.00 80.88 202 PHE A CA 1
ATOM 1530 C C . PHE A 1 202 ? 15.898 -19.564 3.827 1.00 80.88 202 PHE A C 1
ATOM 1532 O O . PHE A 1 202 ? 14.943 -18.949 4.304 1.00 80.88 202 PHE A O 1
ATOM 1539 N N . LYS A 1 203 ? 16.069 -20.881 4.019 1.00 73.94 203 LYS A N 1
ATOM 1540 C CA . LYS A 1 203 ? 15.091 -21.797 4.647 1.00 73.94 203 LYS A CA 1
ATOM 1541 C C . LYS A 1 203 ? 14.528 -21.314 5.999 1.00 73.94 203 LYS A C 1
ATOM 1543 O O . LYS A 1 203 ? 13.403 -21.666 6.327 1.00 73.94 203 LYS A O 1
ATOM 1548 N N . ASN A 1 204 ? 15.284 -20.501 6.743 1.00 76.06 204 ASN A N 1
ATOM 1549 C CA . ASN A 1 204 ? 14.901 -19.953 8.054 1.00 76.06 204 ASN A CA 1
ATOM 1550 C C . ASN A 1 204 ? 14.913 -18.411 8.100 1.00 76.06 204 ASN A C 1
ATOM 1552 O O . ASN A 1 204 ? 14.995 -17.826 9.178 1.00 76.06 204 ASN A O 1
ATOM 1556 N N . SER A 1 205 ? 14.907 -17.742 6.946 1.00 76.38 205 SER A N 1
ATO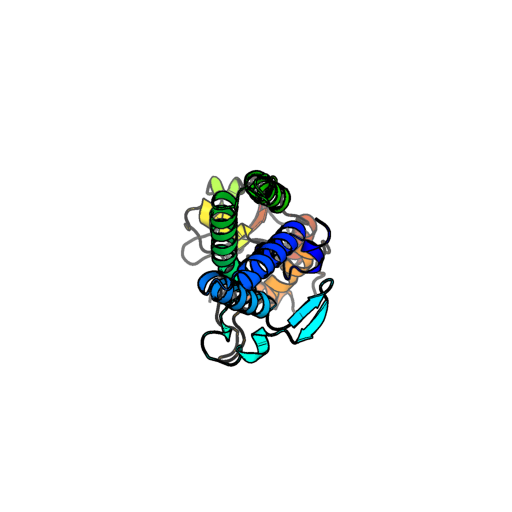M 1557 C CA . SER A 1 205 ? 14.811 -16.279 6.897 1.00 76.38 205 SER A CA 1
ATOM 1558 C C . SER A 1 205 ? 13.368 -15.808 7.074 1.00 76.38 205 SER A C 1
ATOM 1560 O O . SER A 1 205 ? 12.421 -16.534 6.767 1.00 76.38 205 SER A O 1
ATOM 1562 N N . ALA A 1 206 ? 13.208 -14.589 7.593 1.00 75.00 206 ALA A N 1
ATOM 1563 C CA . ALA A 1 206 ? 11.899 -13.965 7.730 1.00 75.00 206 ALA A CA 1
ATOM 1564 C C . ALA A 1 206 ? 11.192 -13.860 6.361 1.00 75.00 206 ALA A C 1
ATOM 1566 O O . ALA A 1 206 ? 11.870 -13.691 5.341 1.00 75.00 206 ALA A O 1
ATOM 1567 N N . PRO A 1 207 ? 9.848 -13.932 6.322 1.00 78.19 207 PRO A N 1
ATOM 1568 C CA . PRO A 1 207 ? 9.091 -13.713 5.095 1.00 78.19 207 PRO A CA 1
ATOM 1569 C C . PRO A 1 207 ? 9.420 -12.361 4.458 1.00 78.19 207 PRO A C 1
ATOM 1571 O O . PRO A 1 207 ? 9.602 -11.359 5.155 1.00 78.19 207 PRO A O 1
ATOM 1574 N N . LEU A 1 208 ? 9.455 -12.330 3.129 1.00 82.00 208 LEU A N 1
ATOM 1575 C CA . LEU A 1 208 ? 9.653 -11.108 2.359 1.00 82.00 208 LEU A CA 1
ATOM 1576 C C . LEU A 1 208 ? 8.310 -10.541 1.902 1.00 82.00 208 LEU A C 1
ATOM 1578 O O . LEU A 1 208 ? 7.403 -11.278 1.512 1.00 82.00 208 LEU A O 1
ATOM 1582 N N . TYR A 1 209 ? 8.215 -9.214 1.900 1.00 83.88 209 TYR A N 1
ATOM 1583 C CA . TYR A 1 209 ? 7.145 -8.485 1.228 1.00 83.88 209 TYR A CA 1
ATOM 1584 C C . TYR A 1 209 ? 7.562 -8.223 -0.224 1.00 83.88 209 TYR A C 1
ATOM 1586 O O . TYR A 1 209 ? 8.128 -7.184 -0.555 1.00 83.88 209 TYR A O 1
ATOM 1594 N N . GLY A 1 210 ? 7.294 -9.205 -1.079 1.00 88.31 210 GLY A N 1
ATOM 1595 C CA . GLY A 1 210 ? 7.611 -9.237 -2.499 1.00 88.31 210 GLY A CA 1
ATOM 1596 C C . GLY A 1 210 ? 8.667 -10.283 -2.848 1.00 88.31 210 GLY A C 1
ATOM 1597 O O . GLY A 1 210 ? 8.991 -11.171 -2.062 1.00 88.31 210 GLY A O 1
ATOM 1598 N N . ALA A 1 211 ? 9.198 -10.184 -4.064 1.00 88.75 211 ALA A N 1
ATOM 1599 C CA . ALA A 1 211 ? 10.263 -11.065 -4.535 1.00 88.75 211 ALA A CA 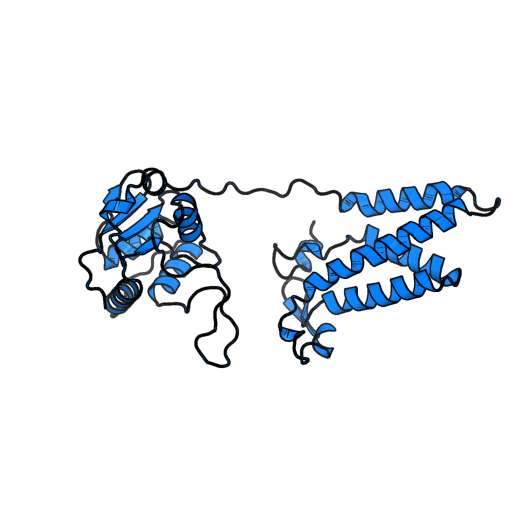1
ATOM 1600 C C . ALA A 1 211 ? 11.630 -10.692 -3.930 1.00 88.75 211 ALA A C 1
ATOM 1602 O O . ALA A 1 211 ? 11.867 -9.531 -3.582 1.00 88.75 211 ALA A O 1
ATOM 1603 N N . VAL A 1 212 ? 12.560 -11.654 -3.889 1.00 89.50 212 VAL A N 1
ATOM 1604 C CA . VAL A 1 212 ? 13.966 -11.415 -3.507 1.00 89.50 212 VAL A CA 1
ATOM 1605 C C . VAL A 1 212 ? 14.520 -10.229 -4.314 1.00 89.50 212 VAL A C 1
ATOM 1607 O O . VAL A 1 212 ? 14.374 -10.228 -5.541 1.00 89.50 212 VAL A O 1
ATOM 1610 N N . PRO A 1 213 ? 15.055 -9.172 -3.674 1.00 91.12 213 PRO A N 1
ATOM 1611 C CA . PRO A 1 213 ? 15.592 -8.014 -4.381 1.00 91.12 213 PRO A CA 1
ATOM 1612 C C . PRO A 1 213 ? 16.713 -8.398 -5.348 1.00 91.12 213 PRO A C 1
ATOM 1614 O O . PRO A 1 213 ? 17.602 -9.175 -5.021 1.00 91.12 213 PRO A O 1
ATOM 1617 N N . THR A 1 214 ? 16.660 -7.823 -6.541 1.00 94.50 214 THR A N 1
ATOM 1618 C CA . THR A 1 214 ? 17.725 -7.885 -7.553 1.00 94.50 214 THR A CA 1
ATOM 1619 C C . THR A 1 214 ? 18.470 -6.557 -7.598 1.00 94.50 214 THR A C 1
ATOM 1621 O O . THR A 1 214 ? 17.953 -5.552 -7.102 1.00 94.50 214 THR A O 1
ATOM 1624 N N . TRP A 1 215 ? 19.637 -6.514 -8.239 1.00 96.69 215 TRP A N 1
ATOM 1625 C CA . TRP A 1 215 ? 20.390 -5.269 -8.386 1.00 96.69 215 TRP A CA 1
ATOM 1626 C C . TRP A 1 215 ? 19.550 -4.180 -9.073 1.00 96.69 215 TRP A C 1
ATOM 1628 O O . TRP A 1 215 ? 19.402 -3.082 -8.538 1.00 96.69 215 TRP A O 1
ATOM 1638 N N . THR A 1 216 ? 18.891 -4.523 -10.183 1.00 97.12 216 THR A N 1
ATOM 1639 C CA . THR A 1 216 ? 18.061 -3.596 -10.966 1.00 97.12 216 THR A CA 1
ATOM 1640 C C . THR A 1 216 ? 16.900 -3.050 -10.150 1.00 97.12 216 THR A C 1
ATOM 1642 O O . THR A 1 216 ? 16.654 -1.846 -10.174 1.00 97.12 216 THR A O 1
ATOM 1645 N N . SER A 1 217 ? 16.199 -3.905 -9.395 1.00 95.38 217 SER A N 1
ATOM 1646 C CA . SER A 1 217 ? 15.108 -3.429 -8.538 1.00 95.38 217 SER A CA 1
ATOM 1647 C C . SER A 1 217 ? 15.618 -2.462 -7.470 1.00 95.38 217 SER A C 1
ATOM 1649 O O . SER A 1 217 ? 15.029 -1.406 -7.298 1.00 95.38 217 SER A O 1
ATOM 1651 N N . ILE A 1 218 ? 16.747 -2.766 -6.816 1.00 95.56 218 ILE A N 1
ATOM 1652 C CA . ILE A 1 218 ? 17.316 -1.904 -5.766 1.00 95.56 218 ILE A CA 1
ATOM 1653 C C . ILE A 1 218 ? 17.676 -0.525 -6.325 1.00 95.56 218 ILE A C 1
ATOM 1655 O O . ILE A 1 218 ? 17.332 0.488 -5.720 1.00 95.56 218 ILE A O 1
ATOM 1659 N N . VAL A 1 219 ? 18.343 -0.478 -7.479 1.00 97.31 219 VAL A N 1
ATOM 1660 C CA . VAL A 1 219 ? 18.750 0.785 -8.105 1.00 97.31 219 VAL A CA 1
ATOM 1661 C C . VAL A 1 219 ? 17.535 1.605 -8.525 1.00 97.31 219 VAL A C 1
ATOM 1663 O O . VAL A 1 219 ? 17.446 2.782 -8.183 1.00 97.31 219 VAL A O 1
ATOM 1666 N N . LEU A 1 220 ? 16.565 1.000 -9.217 1.00 97.19 220 LEU A N 1
ATOM 1667 C CA . LEU A 1 220 ? 15.362 1.718 -9.649 1.00 97.19 220 LEU A CA 1
ATOM 1668 C C . LEU A 1 220 ? 14.529 2.214 -8.463 1.00 97.19 220 LEU A C 1
ATOM 1670 O O . LEU A 1 220 ? 13.995 3.319 -8.517 1.00 97.19 220 LEU A O 1
ATOM 1674 N N . ASP A 1 221 ? 14.470 1.443 -7.380 1.00 94.94 221 ASP A N 1
ATOM 1675 C CA . ASP A 1 221 ? 13.808 1.837 -6.141 1.00 94.94 221 ASP A CA 1
ATOM 1676 C C . ASP A 1 221 ? 14.515 3.036 -5.479 1.00 94.94 221 ASP A C 1
ATOM 1678 O O . ASP A 1 221 ? 13.866 4.005 -5.084 1.00 94.94 221 ASP A O 1
ATOM 1682 N N . GLN A 1 222 ? 15.853 3.033 -5.419 1.00 95.62 222 GLN A N 1
ATOM 1683 C CA . GLN A 1 222 ? 16.639 4.162 -4.903 1.00 95.62 222 GLN A CA 1
ATOM 1684 C C . GLN A 1 222 ? 16.451 5.433 -5.737 1.00 95.62 222 GLN A C 1
ATOM 1686 O O . GLN A 1 222 ? 16.299 6.520 -5.172 1.00 95.62 222 GLN A O 1
ATOM 1691 N N . VAL A 1 223 ? 16.428 5.317 -7.067 1.00 97.50 223 VAL A N 1
ATOM 1692 C CA . VAL A 1 223 ? 16.181 6.451 -7.973 1.00 97.50 223 VAL A CA 1
ATOM 1693 C C . VAL A 1 223 ? 14.754 6.974 -7.796 1.00 97.50 223 VAL A C 1
ATOM 1695 O O . VAL A 1 223 ? 14.559 8.182 -7.674 1.00 97.50 223 VAL A O 1
ATOM 1698 N N . ALA A 1 224 ? 13.763 6.083 -7.699 1.00 95.06 224 ALA A N 1
ATOM 1699 C CA . ALA A 1 224 ? 12.368 6.457 -7.466 1.00 95.06 224 ALA A CA 1
ATOM 1700 C C . ALA A 1 224 ? 12.159 7.172 -6.120 1.00 95.06 224 ALA A C 1
ATOM 1702 O O . ALA A 1 224 ? 11.291 8.033 -6.019 1.00 95.06 224 ALA A O 1
ATOM 1703 N N . MET A 1 225 ? 12.946 6.850 -5.089 1.00 93.56 225 MET A N 1
ATOM 1704 C CA . MET A 1 225 ? 12.851 7.501 -3.775 1.00 93.56 225 MET A CA 1
ATOM 1705 C C . MET A 1 225 ? 13.655 8.804 -3.679 1.00 93.56 225 MET A C 1
ATOM 1707 O O . MET A 1 225 ? 13.217 9.750 -3.028 1.00 93.56 225 MET A O 1
ATOM 1711 N N . SER A 1 226 ? 14.850 8.848 -4.273 1.00 95.81 226 SER A N 1
ATOM 1712 C CA . SER A 1 226 ? 15.773 9.987 -4.149 1.00 95.81 226 SER A CA 1
ATOM 1713 C C . SER A 1 226 ? 15.580 11.053 -5.228 1.00 95.81 226 SER A C 1
ATOM 1715 O O . SER A 1 226 ? 16.009 12.194 -5.050 1.00 95.81 226 SER A O 1
ATOM 1717 N N . GLY A 1 227 ? 14.992 10.679 -6.366 1.00 96.38 227 GLY A N 1
ATOM 1718 C CA . GLY A 1 227 ? 14.948 11.501 -7.571 1.00 96.38 227 GLY A CA 1
ATOM 1719 C C . GLY A 1 227 ? 16.316 11.748 -8.212 1.00 96.38 227 GLY A C 1
ATOM 1720 O O . GLY A 1 227 ? 16.408 12.565 -9.126 1.00 96.38 227 GLY A O 1
ATOM 1721 N N . GLN A 1 228 ? 17.373 11.078 -7.742 1.00 97.38 228 GLN A N 1
ATOM 1722 C CA . GLN A 1 228 ? 18.726 11.196 -8.278 1.00 97.38 228 GLN A CA 1
ATOM 1723 C C . GLN A 1 228 ? 19.005 10.021 -9.219 1.00 97.38 228 GLN A C 1
ATOM 1725 O O . GLN A 1 228 ? 18.862 8.876 -8.788 1.00 97.38 228 GLN A O 1
ATOM 1730 N N . PRO A 1 229 ? 19.405 10.264 -10.480 1.00 96.94 229 PRO A N 1
ATOM 1731 C CA . PRO A 1 229 ? 19.788 9.189 -11.385 1.00 96.94 229 PRO A CA 1
ATOM 1732 C C . PRO A 1 229 ? 20.990 8.414 -10.835 1.00 96.94 229 PRO A C 1
ATOM 1734 O O . PRO A 1 229 ? 21.970 9.005 -10.381 1.00 96.94 229 PRO A O 1
ATOM 1737 N N . HIS A 1 230 ? 20.948 7.087 -10.937 1.00 97.00 230 HIS A N 1
ATOM 1738 C CA . HIS A 1 230 ? 22.127 6.252 -10.715 1.00 97.00 230 HIS A CA 1
ATOM 1739 C C . HIS A 1 230 ? 23.134 6.462 -11.847 1.00 97.00 230 HIS A C 1
ATOM 1741 O O . HIS A 1 230 ? 22.752 6.422 -13.018 1.00 97.00 230 HIS A O 1
ATOM 1747 N N . ALA A 1 231 ? 24.402 6.676 -11.497 1.00 96.75 231 ALA A N 1
ATOM 1748 C CA . ALA A 1 231 ? 25.500 6.770 -12.452 1.00 96.75 231 ALA A CA 1
ATOM 1749 C C . ALA A 1 231 ? 26.112 5.380 -12.664 1.00 96.75 231 ALA A C 1
ATOM 1751 O O . ALA A 1 231 ? 26.569 4.763 -11.702 1.00 96.75 231 ALA A O 1
ATOM 1752 N N . ALA A 1 232 ? 26.129 4.904 -13.910 1.00 95.00 232 ALA A N 1
ATOM 1753 C CA . ALA A 1 232 ? 26.602 3.568 -14.251 1.00 95.00 232 ALA A CA 1
ATOM 1754 C C . ALA A 1 232 ? 28.049 3.321 -13.789 1.00 95.00 232 ALA A C 1
ATOM 1756 O O . ALA A 1 232 ? 28.963 4.100 -14.071 1.00 95.00 232 ALA A O 1
ATOM 1757 N N . GLN A 1 233 ? 28.251 2.197 -13.106 1.00 96.00 233 GLN A N 1
ATOM 1758 C CA . GLN A 1 233 ? 29.538 1.721 -12.614 1.00 96.00 233 GLN A CA 1
ATOM 1759 C C . GLN A 1 233 ? 30.011 0.488 -13.404 1.00 96.00 233 GLN A C 1
ATOM 1761 O O . GLN A 1 233 ? 29.211 -0.197 -14.053 1.00 96.00 233 GLN A O 1
ATOM 1766 N N . PRO A 1 234 ? 31.319 0.163 -13.372 1.00 96.12 234 PRO A N 1
ATOM 1767 C CA . PRO A 1 234 ? 31.826 -1.059 -13.987 1.00 96.12 234 PRO A CA 1
ATOM 1768 C C . PRO A 1 234 ? 31.121 -2.311 -13.439 1.00 96.12 234 PRO A C 1
ATOM 1770 O O . PRO A 1 234 ? 31.178 -2.588 -12.246 1.00 96.12 234 PRO A O 1
ATOM 1773 N N . GLY A 1 235 ? 30.492 -3.088 -14.324 1.00 94.75 235 GLY A N 1
ATOM 1774 C CA . GLY A 1 235 ? 29.770 -4.322 -13.978 1.00 94.75 235 GLY A CA 1
ATOM 1775 C C . GLY A 1 235 ? 28.246 -4.181 -13.918 1.00 94.75 235 GLY A C 1
ATOM 1776 O O . GLY A 1 235 ? 27.552 -5.184 -14.095 1.00 94.75 235 GLY A O 1
ATOM 1777 N N . ASP A 1 236 ? 27.722 -2.960 -13.788 1.00 97.31 236 ASP A N 1
ATOM 1778 C CA . ASP A 1 236 ? 26.279 -2.697 -13.695 1.00 97.31 236 ASP A CA 1
ATOM 1779 C C . ASP A 1 236 ? 25.512 -3.211 -14.917 1.00 97.31 236 ASP A C 1
ATOM 1781 O O . ASP A 1 236 ? 24.467 -3.837 -14.780 1.00 97.31 236 ASP A O 1
ATOM 1785 N N . ASP A 1 237 ? 26.061 -3.033 -16.122 1.00 96.25 237 ASP A N 1
ATOM 1786 C CA . ASP A 1 237 ? 25.443 -3.513 -17.366 1.00 96.25 237 ASP A CA 1
ATOM 1787 C C . ASP A 1 237 ? 25.209 -5.035 -17.360 1.00 96.25 237 ASP A C 1
ATOM 1789 O O . ASP A 1 237 ? 24.172 -5.526 -17.818 1.00 96.25 237 ASP A O 1
ATOM 1793 N N . ALA A 1 238 ? 26.153 -5.798 -16.800 1.00 96.56 238 ALA A N 1
ATOM 1794 C CA . ALA A 1 238 ? 26.039 -7.247 -16.712 1.00 96.56 238 ALA A CA 1
ATOM 1795 C C . ALA A 1 238 ? 24.957 -7.664 -15.708 1.00 96.56 238 ALA A C 1
ATOM 1797 O O . ALA A 1 238 ? 24.194 -8.587 -16.002 1.00 96.56 238 ALA A O 1
ATOM 1798 N N . LEU A 1 239 ? 24.869 -6.971 -14.566 1.00 97.25 239 LEU A N 1
ATOM 1799 C CA . LEU A 1 239 ? 23.840 -7.188 -13.544 1.00 97.25 239 LEU A CA 1
ATOM 1800 C C . LEU A 1 239 ? 22.453 -6.817 -14.078 1.00 97.25 239 LEU A C 1
ATOM 1802 O O . LEU A 1 239 ? 21.538 -7.638 -14.036 1.00 97.25 239 LEU A O 1
ATOM 1806 N N . PHE A 1 240 ? 22.329 -5.643 -14.694 1.00 97.44 240 PHE A N 1
ATOM 1807 C CA . PHE A 1 240 ? 21.093 -5.164 -15.300 1.00 97.44 240 PHE A CA 1
ATOM 1808 C C . PHE A 1 240 ? 20.568 -6.138 -16.360 1.00 97.44 240 PHE A C 1
ATOM 1810 O O . PHE A 1 240 ? 19.427 -6.602 -16.307 1.00 97.44 240 PHE A O 1
ATOM 1817 N N . LYS A 1 241 ? 21.428 -6.554 -17.298 1.00 96.19 241 LYS A N 1
ATOM 1818 C CA . LYS A 1 241 ? 21.058 -7.550 -18.313 1.00 96.19 241 LYS A CA 1
ATOM 1819 C C . LYS A 1 241 ? 20.785 -8.926 -17.709 1.00 96.19 241 LYS A C 1
ATOM 1821 O O . LYS A 1 241 ? 19.993 -9.672 -18.280 1.00 96.19 241 LYS A O 1
ATOM 1826 N N . ALA A 1 242 ? 21.439 -9.319 -16.615 1.00 96.56 242 ALA A N 1
ATOM 1827 C CA . ALA A 1 242 ? 21.144 -10.582 -15.939 1.00 96.56 242 ALA A CA 1
ATOM 1828 C C . ALA A 1 242 ? 19.727 -10.579 -15.349 1.00 96.56 242 ALA A C 1
ATOM 1830 O O . ALA A 1 242 ? 18.982 -11.531 -15.591 1.00 96.56 242 ALA A O 1
ATOM 1831 N N . ASP A 1 243 ? 19.330 -9.490 -14.691 1.00 97.00 243 ASP A N 1
ATOM 1832 C CA . ASP A 1 243 ? 17.990 -9.332 -14.121 1.00 97.00 243 ASP A CA 1
ATOM 1833 C C . ASP A 1 243 ? 16.913 -9.330 -15.213 1.00 97.00 243 ASP A C 1
ATOM 1835 O O . ASP A 1 243 ? 15.930 -10.066 -15.119 1.00 97.00 243 ASP A O 1
ATOM 1839 N N . LEU A 1 244 ? 17.129 -8.607 -16.321 1.00 97.38 244 LEU A N 1
ATOM 1840 C CA . LEU A 1 244 ? 16.186 -8.612 -17.447 1.00 97.38 244 LEU A CA 1
ATOM 1841 C C . LEU A 1 244 ? 16.001 -10.007 -18.062 1.00 97.38 244 LEU A C 1
ATOM 1843 O O . LEU A 1 244 ? 14.884 -10.373 -18.441 1.00 97.38 244 LEU A O 1
ATOM 1847 N N . ARG A 1 245 ? 17.069 -10.813 -18.144 1.00 96.62 245 ARG A N 1
ATOM 1848 C CA . ARG A 1 245 ? 16.975 -12.206 -18.612 1.00 96.62 245 ARG A CA 1
ATOM 1849 C C . ARG A 1 245 ? 16.246 -13.090 -17.607 1.00 96.62 245 ARG A C 1
ATOM 1851 O O . ARG A 1 245 ? 15.402 -13.880 -18.023 1.00 96.62 245 ARG A O 1
ATOM 1858 N N . MET A 1 246 ? 16.535 -12.939 -16.313 1.00 94.94 246 MET A N 1
ATOM 1859 C CA . MET A 1 246 ? 15.844 -13.652 -15.232 1.00 94.94 246 MET A CA 1
ATOM 1860 C C . MET A 1 246 ? 14.337 -13.380 -15.265 1.00 94.94 246 MET A C 1
ATOM 1862 O O . MET A 1 246 ? 13.532 -14.294 -15.104 1.00 94.94 246 MET A O 1
ATOM 1866 N N . TRP A 1 247 ? 13.949 -12.135 -15.536 1.00 96.00 247 TRP A N 1
ATOM 1867 C CA . TRP A 1 247 ? 12.552 -11.732 -15.672 1.00 96.00 247 TRP A CA 1
ATOM 1868 C C . TRP A 1 247 ? 11.932 -12.081 -17.015 1.00 96.00 247 TRP A C 1
ATOM 1870 O O . TRP A 1 247 ? 10.724 -11.922 -17.172 1.00 96.00 247 TRP A O 1
ATOM 1880 N N . ARG A 1 248 ? 12.721 -12.557 -17.985 1.00 97.00 248 ARG A N 1
ATOM 1881 C CA . ARG A 1 248 ? 12.267 -12.809 -19.358 1.00 97.00 248 ARG A CA 1
ATOM 1882 C C . ARG A 1 248 ? 11.637 -11.545 -19.959 1.00 97.00 248 ARG A C 1
ATOM 1884 O O . ARG A 1 248 ? 10.594 -11.610 -20.608 1.00 97.00 248 ARG A O 1
ATOM 1891 N N . ALA A 1 249 ? 12.248 -10.388 -19.706 1.00 97.62 249 ALA A N 1
ATOM 1892 C CA . ALA A 1 249 ? 11.715 -9.092 -20.106 1.00 97.62 249 ALA A CA 1
ATOM 1893 C C . ALA A 1 249 ? 11.478 -9.044 -21.624 1.00 97.62 249 ALA A C 1
ATOM 1895 O O . ALA A 1 249 ? 12.347 -9.411 -22.419 1.00 97.62 249 ALA A O 1
ATOM 1896 N N . GLY A 1 250 ? 10.278 -8.635 -22.031 1.00 97.31 250 GLY A N 1
ATOM 1897 C CA . GLY A 1 250 ? 9.975 -8.249 -23.410 1.00 97.31 250 GLY A CA 1
ATOM 1898 C C . GLY A 1 250 ? 10.124 -6.744 -23.597 1.00 97.31 250 GLY A C 1
ATOM 1899 O O . GLY A 1 250 ? 10.698 -6.289 -24.582 1.00 97.31 250 GLY A O 1
ATOM 1900 N N . VAL A 1 251 ? 9.671 -5.973 -22.609 1.00 98.00 251 VAL A N 1
ATOM 1901 C CA . VAL A 1 251 ? 9.659 -4.513 -22.662 1.00 98.00 251 VAL A CA 1
ATOM 1902 C C . VAL A 1 251 ? 9.792 -3.913 -21.272 1.00 98.00 251 VAL A C 1
ATOM 1904 O O . VAL A 1 251 ? 9.240 -4.457 -20.313 1.00 98.00 251 VAL A O 1
ATOM 1907 N N . LEU A 1 252 ? 10.508 -2.794 -21.177 1.00 98.31 252 LEU A N 1
ATOM 1908 C CA . LEU A 1 252 ? 10.453 -1.910 -20.017 1.00 98.31 252 LEU A CA 1
ATOM 1909 C C . LEU A 1 252 ? 9.528 -0.739 -20.337 1.00 98.31 252 LEU A C 1
ATOM 1911 O O . LEU A 1 252 ? 9.627 -0.155 -21.417 1.00 98.31 252 LEU A O 1
ATOM 1915 N N . VAL A 1 253 ? 8.647 -0.404 -19.399 1.00 98.19 253 VAL A N 1
ATOM 1916 C CA . VAL A 1 253 ? 7.637 0.644 -19.558 1.00 98.19 253 VAL A CA 1
ATOM 1917 C C . VAL A 1 253 ? 7.677 1.579 -18.356 1.00 98.19 253 VAL A C 1
ATOM 1919 O O . VAL A 1 253 ? 7.533 1.146 -17.212 1.00 98.19 253 VAL A O 1
ATOM 1922 N N . LEU A 1 254 ? 7.851 2.868 -18.630 1.00 97.81 254 LEU A N 1
ATOM 1923 C CA . LEU A 1 254 ? 7.819 3.954 -17.655 1.00 97.81 254 LEU A CA 1
ATOM 1924 C C . LEU A 1 254 ? 6.675 4.903 -18.018 1.00 97.81 254 LEU A C 1
ATOM 1926 O O . LEU A 1 254 ? 6.689 5.494 -19.095 1.00 97.81 254 LEU A O 1
ATOM 1930 N N . ASP A 1 255 ? 5.703 5.084 -17.128 1.00 96.38 255 ASP A N 1
ATOM 1931 C CA . ASP A 1 255 ? 4.677 6.114 -17.314 1.00 96.38 255 ASP A CA 1
ATOM 1932 C C . ASP A 1 255 ? 5.300 7.508 -17.156 1.00 96.38 255 ASP A C 1
ATOM 1934 O O . ASP A 1 255 ? 6.063 7.754 -16.219 1.00 96.38 255 ASP A O 1
ATOM 1938 N N . THR A 1 256 ? 4.965 8.444 -18.046 1.00 95.00 256 THR A N 1
ATOM 1939 C CA . THR A 1 256 ? 5.388 9.845 -17.872 1.00 95.00 256 THR A CA 1
ATOM 1940 C C . THR A 1 256 ? 4.804 10.541 -16.660 1.00 95.00 256 THR A C 1
ATOM 1942 O O . THR A 1 256 ? 5.398 11.512 -16.200 1.00 95.00 256 THR A O 1
ATOM 1945 N N . GLY A 1 257 ? 3.680 10.058 -16.133 1.00 91.81 257 GLY A N 1
ATOM 1946 C CA . GLY A 1 257 ? 3.114 10.537 -14.875 1.00 91.81 257 GLY A CA 1
ATOM 1947 C C . GLY A 1 257 ? 3.876 10.077 -13.627 1.00 91.81 257 GLY A C 1
ATOM 1948 O O . GLY A 1 257 ? 3.539 10.513 -12.525 1.00 91.81 257 GLY A O 1
ATOM 1949 N N . THR A 1 258 ? 4.887 9.210 -13.766 1.00 92.75 258 THR A N 1
ATOM 1950 C CA . THR A 1 258 ? 5.640 8.660 -12.629 1.00 92.75 258 THR A CA 1
ATOM 1951 C C . THR A 1 258 ? 6.448 9.753 -11.933 1.00 92.75 258 THR A C 1
ATOM 1953 O O . THR A 1 258 ? 7.147 10.549 -12.566 1.00 92.75 258 THR A O 1
ATOM 1956 N N . GLN A 1 259 ? 6.408 9.773 -10.601 1.00 92.00 259 GLN A N 1
ATOM 1957 C CA . GLN A 1 259 ? 7.267 10.656 -9.821 1.00 92.00 259 GLN A CA 1
ATOM 1958 C C . GLN A 1 259 ? 8.744 10.363 -10.140 1.00 92.00 259 GLN A C 1
ATOM 1960 O O . GLN A 1 259 ? 9.167 9.211 -10.145 1.00 92.00 259 GLN A O 1
ATOM 1965 N N . HIS A 1 260 ? 9.529 11.407 -10.420 1.00 95.94 260 HIS A N 1
ATOM 1966 C CA . HIS A 1 260 ? 10.935 11.288 -10.831 1.00 95.94 260 HIS A CA 1
ATOM 1967 C C . HIS A 1 260 ? 11.164 10.494 -12.136 1.00 95.94 260 HIS A C 1
ATOM 1969 O O . HIS A 1 260 ? 12.241 9.928 -12.334 1.00 95.94 260 HIS A O 1
ATOM 1975 N N . ALA A 1 261 ? 10.189 10.499 -13.059 1.00 96.31 261 ALA A N 1
ATOM 1976 C CA . ALA A 1 261 ? 10.294 9.829 -14.359 1.00 96.31 261 ALA A CA 1
ATOM 1977 C C . ALA A 1 261 ? 11.576 10.184 -15.134 1.00 96.31 261 ALA A C 1
ATOM 1979 O O . ALA A 1 261 ? 12.195 9.297 -15.712 1.00 96.31 261 ALA A O 1
ATOM 1980 N N . ASP A 1 262 ? 12.024 11.443 -15.123 1.00 97.38 262 ASP A N 1
ATOM 1981 C CA . ASP A 1 262 ? 13.251 11.833 -15.831 1.00 97.38 262 ASP A CA 1
ATOM 1982 C C . ASP A 1 262 ? 14.510 11.173 -15.263 1.00 97.38 262 ASP A C 1
ATOM 1984 O O . ASP A 1 262 ? 15.372 10.746 -16.029 1.00 97.38 262 ASP A O 1
ATOM 1988 N N . ALA A 1 263 ? 14.603 11.032 -13.938 1.00 98.00 263 ALA A N 1
ATOM 1989 C CA . ALA A 1 263 ? 15.740 10.371 -13.307 1.00 98.00 263 ALA A CA 1
ATOM 1990 C C . ALA A 1 263 ? 15.739 8.865 -13.595 1.00 98.00 263 ALA A C 1
ATOM 1992 O O . ALA A 1 263 ? 16.771 8.301 -13.955 1.00 98.00 263 ALA A O 1
ATOM 1993 N N . LEU A 1 264 ? 14.564 8.233 -13.517 1.00 98.06 264 LEU A N 1
ATOM 1994 C CA . LEU A 1 264 ? 14.375 6.827 -13.873 1.00 98.06 264 LEU A CA 1
ATOM 1995 C C . LEU A 1 264 ? 14.728 6.564 -15.340 1.00 98.06 264 LEU A C 1
ATOM 1997 O O . LEU A 1 264 ? 15.469 5.628 -15.640 1.00 98.06 264 LEU A O 1
ATOM 2001 N N . ARG A 1 265 ? 14.244 7.419 -16.247 1.00 98.31 265 ARG A N 1
ATOM 2002 C CA . ARG A 1 265 ? 14.568 7.364 -17.673 1.00 98.31 265 ARG A CA 1
ATOM 2003 C C . ARG A 1 265 ? 16.071 7.490 -17.891 1.00 98.31 265 ARG A C 1
ATOM 2005 O O . ARG A 1 265 ? 16.649 6.602 -18.504 1.00 98.31 265 ARG A O 1
ATOM 2012 N N . ALA A 1 266 ? 16.708 8.519 -17.332 1.00 98.12 266 ALA A N 1
ATOM 2013 C CA . ALA A 1 266 ? 18.148 8.735 -17.468 1.00 98.12 266 ALA A CA 1
ATOM 2014 C C . ALA A 1 266 ? 18.980 7.555 -16.935 1.00 98.12 266 ALA A C 1
ATOM 2016 O O . ALA A 1 266 ? 20.026 7.231 -17.493 1.00 98.12 266 ALA A O 1
ATOM 2017 N N . THR A 1 267 ? 18.531 6.881 -15.872 1.00 98.31 267 THR A N 1
ATOM 2018 C CA . THR A 1 267 ? 19.179 5.658 -15.380 1.00 98.31 267 THR A CA 1
ATOM 2019 C C . THR A 1 267 ? 19.036 4.496 -16.359 1.00 98.31 267 THR A C 1
ATOM 2021 O O . THR A 1 267 ? 20.030 3.847 -16.664 1.00 98.31 267 THR A O 1
ATOM 2024 N N . VAL A 1 268 ? 17.840 4.232 -16.891 1.00 98.31 268 VAL A N 1
ATOM 2025 C CA . VAL A 1 268 ? 17.634 3.118 -17.835 1.00 98.31 268 VAL A CA 1
ATOM 2026 C C . VAL A 1 268 ? 18.333 3.373 -19.177 1.00 98.31 268 VAL A C 1
ATOM 2028 O O . VAL A 1 268 ? 18.907 2.449 -19.758 1.00 98.31 268 VAL A O 1
ATOM 2031 N N . GLU A 1 269 ? 18.352 4.620 -19.652 1.00 98.25 269 GLU A N 1
ATOM 2032 C CA . GLU A 1 269 ? 18.987 4.997 -20.921 1.00 98.25 269 GLU A CA 1
ATOM 2033 C C . GLU A 1 269 ? 20.506 4.771 -20.926 1.00 98.25 269 GLU A C 1
ATOM 2035 O O . GLU A 1 269 ? 21.072 4.491 -21.982 1.00 98.25 269 GLU A O 1
ATOM 2040 N N . GLN A 1 270 ? 21.164 4.788 -19.760 1.00 97.19 270 GLN A N 1
ATOM 2041 C CA . GLN A 1 270 ? 22.584 4.425 -19.644 1.00 97.19 270 GLN A CA 1
ATOM 2042 C C . GLN A 1 270 ? 22.862 2.957 -20.013 1.00 97.19 270 GLN A C 1
ATOM 2044 O O . GLN A 1 270 ? 23.975 2.644 -20.431 1.00 97.19 270 GLN A O 1
ATOM 2049 N N . PHE A 1 271 ? 21.870 2.065 -19.890 1.00 96.69 271 PHE A N 1
ATOM 2050 C CA . PHE A 1 271 ? 22.021 0.626 -20.152 1.00 96.69 271 PHE A CA 1
ATOM 2051 C C . PHE A 1 271 ? 21.373 0.170 -21.463 1.00 96.69 271 PHE A C 1
ATOM 2053 O O . PHE A 1 271 ? 21.884 -0.733 -22.127 1.00 96.69 271 PHE A O 1
ATOM 2060 N N . LEU A 1 272 ? 20.234 0.764 -21.831 1.00 96.94 272 LEU A N 1
ATOM 2061 C CA . LEU A 1 272 ? 19.437 0.351 -22.994 1.00 96.94 272 LEU A CA 1
ATOM 2062 C C . LEU A 1 272 ? 19.474 1.347 -24.156 1.00 96.94 272 LEU A C 1
ATOM 2064 O O . LEU A 1 272 ? 18.952 1.042 -25.227 1.00 96.94 272 LEU A O 1
ATOM 2068 N N . GLY A 1 273 ? 20.092 2.515 -23.969 1.00 96.31 273 GLY A N 1
ATOM 2069 C CA . GLY A 1 273 ? 19.998 3.616 -24.919 1.00 96.31 273 GLY A CA 1
ATOM 2070 C C . GLY A 1 273 ? 18.653 4.354 -24.835 1.00 96.31 273 GLY A C 1
ATOM 2071 O O . GLY A 1 273 ? 17.862 4.109 -23.919 1.00 96.31 273 GLY A O 1
ATOM 2072 N N . PRO A 1 274 ? 18.397 5.287 -25.768 1.00 97.06 274 PRO A N 1
ATOM 2073 C CA . PRO A 1 274 ? 17.273 6.215 -25.684 1.00 97.06 274 PRO A CA 1
ATOM 2074 C C . PRO A 1 274 ? 15.920 5.497 -25.689 1.00 97.06 274 PRO A C 1
ATOM 2076 O O . PRO A 1 274 ? 15.709 4.549 -26.448 1.00 97.06 274 PRO A O 1
ATOM 2079 N N . ALA A 1 275 ? 14.989 5.982 -24.867 1.00 96.38 275 ALA A N 1
ATOM 2080 C CA . ALA A 1 275 ? 13.633 5.449 -24.823 1.00 96.38 275 ALA A CA 1
ATOM 2081 C C . ALA A 1 275 ? 12.809 5.870 -26.050 1.00 96.38 275 ALA A C 1
ATOM 2083 O O . ALA A 1 275 ? 12.909 7.001 -26.533 1.00 96.38 275 ALA A O 1
ATOM 2084 N N . GLN A 1 276 ? 11.907 5.000 -26.503 1.00 96.94 276 GLN A N 1
ATOM 2085 C CA . GLN A 1 276 ? 10.875 5.376 -27.464 1.00 96.94 276 GLN A CA 1
ATOM 2086 C C . GLN A 1 276 ? 9.668 5.965 -26.728 1.00 96.94 276 GLN A C 1
ATOM 2088 O O . GLN A 1 276 ? 9.161 5.373 -25.776 1.00 96.94 276 GLN A O 1
ATOM 2093 N N . ARG A 1 277 ? 9.162 7.110 -27.193 1.00 96.38 277 ARG A N 1
ATOM 2094 C CA . ARG A 1 277 ? 7.874 7.643 -26.736 1.00 96.38 277 ARG A CA 1
ATOM 2095 C C . ARG A 1 277 ? 6.737 6.936 -27.476 1.00 96.38 277 ARG A C 1
ATOM 2097 O O . ARG A 1 277 ? 6.681 7.012 -28.702 1.00 96.38 277 ARG A O 1
ATOM 2104 N N . VAL A 1 278 ? 5.840 6.281 -26.743 1.00 95.75 278 VAL A N 1
ATOM 2105 C CA . VAL A 1 278 ? 4.620 5.664 -27.288 1.00 95.75 278 VAL A CA 1
ATOM 2106 C C . VAL A 1 278 ? 3.460 6.065 -26.389 1.00 95.75 278 VAL A C 1
ATOM 2108 O O . VAL A 1 278 ? 3.501 5.789 -25.194 1.00 95.75 278 VAL A O 1
ATOM 2111 N N . ASP A 1 279 ? 2.459 6.742 -26.949 1.00 93.75 279 ASP A N 1
ATOM 2112 C CA . ASP A 1 279 ? 1.345 7.325 -26.194 1.00 93.75 279 ASP A CA 1
ATOM 2113 C C . ASP A 1 279 ? 1.838 8.124 -24.967 1.00 93.75 279 ASP A C 1
ATOM 2115 O O . ASP A 1 279 ? 2.573 9.110 -25.086 1.00 93.75 279 ASP A O 1
ATOM 2119 N N . ASP A 1 280 ? 1.450 7.675 -23.777 1.00 95.38 280 ASP A N 1
ATOM 2120 C CA . ASP A 1 280 ? 1.759 8.240 -22.476 1.00 95.38 280 ASP A CA 1
ATOM 2121 C C . ASP A 1 280 ? 2.894 7.515 -21.731 1.00 95.38 280 ASP A C 1
ATOM 2123 O O . ASP A 1 280 ? 3.209 7.869 -20.594 1.00 95.38 280 ASP A O 1
ATOM 2127 N N . VAL A 1 281 ? 3.635 6.610 -22.383 1.00 97.81 281 VAL A N 1
ATOM 2128 C CA . VAL A 1 281 ? 4.780 5.903 -21.777 1.00 97.81 281 VAL A CA 1
ATOM 2129 C C . VAL A 1 281 ? 6.110 6.123 -22.509 1.00 97.81 281 VAL A C 1
ATOM 2131 O O . VAL A 1 281 ? 6.165 6.521 -23.675 1.00 97.81 281 VAL A O 1
ATOM 2134 N N . TRP A 1 282 ? 7.207 5.901 -21.792 1.00 98.31 282 TRP A N 1
ATOM 2135 C CA . TRP A 1 282 ? 8.534 5.645 -22.342 1.00 98.31 282 TRP A CA 1
ATOM 2136 C C . TRP A 1 282 ? 8.758 4.138 -22.401 1.00 98.31 282 TRP A C 1
ATOM 2138 O O . TRP A 1 282 ? 8.449 3.421 -21.445 1.00 98.31 282 TRP A O 1
ATOM 2148 N N . LEU A 1 283 ? 9.281 3.668 -23.527 1.00 97.81 283 LEU A N 1
ATOM 2149 C CA . LEU A 1 283 ? 9.364 2.257 -23.860 1.00 97.81 283 LEU A CA 1
ATOM 2150 C C . LEU A 1 283 ? 10.786 1.878 -24.277 1.00 97.81 283 LEU A C 1
ATOM 2152 O O . LEU A 1 283 ? 11.381 2.532 -25.134 1.00 97.81 283 LEU A O 1
ATOM 2156 N N . TRP A 1 284 ? 11.294 0.778 -23.721 1.00 98.38 284 TRP A N 1
ATOM 2157 C CA . TRP A 1 284 ? 12.504 0.111 -24.205 1.00 98.38 284 TRP A CA 1
ATOM 2158 C C . TRP A 1 284 ? 12.167 -1.319 -24.610 1.00 98.38 284 TRP A C 1
ATOM 2160 O O . TRP A 1 284 ? 11.828 -2.155 -23.768 1.00 98.38 284 TRP A O 1
ATOM 2170 N N . ASP A 1 285 ? 12.254 -1.602 -25.908 1.00 97.31 285 ASP A N 1
ATOM 2171 C CA . ASP A 1 285 ? 12.052 -2.943 -26.446 1.00 97.31 285 ASP A CA 1
ATOM 2172 C C . ASP A 1 285 ? 13.309 -3.786 -26.225 1.00 97.31 285 ASP A C 1
ATOM 2174 O O . ASP A 1 285 ? 14.371 -3.523 -26.790 1.00 97.31 285 ASP A O 1
ATOM 2178 N N . VAL A 1 286 ? 13.179 -4.819 -25.396 1.00 96.69 286 VAL A N 1
ATOM 2179 C CA . VAL A 1 286 ? 14.276 -5.720 -25.033 1.00 96.69 286 VAL A CA 1
ATOM 2180 C C . VAL A 1 286 ? 14.002 -7.157 -25.468 1.00 96.69 286 VAL A C 1
ATOM 2182 O O . VAL A 1 286 ? 14.669 -8.088 -25.012 1.00 96.69 286 VAL A O 1
ATOM 2185 N N . ARG A 1 287 ? 13.066 -7.372 -26.405 1.00 94.94 287 ARG A N 1
ATOM 2186 C CA . ARG A 1 287 ? 12.756 -8.706 -26.953 1.00 94.94 287 ARG A CA 1
ATOM 2187 C C . ARG A 1 287 ? 13.978 -9.394 -27.566 1.00 94.94 287 ARG A C 1
ATOM 2189 O O . ARG A 1 287 ? 14.048 -10.620 -27.561 1.00 94.94 287 ARG A O 1
ATOM 2196 N N . ALA A 1 288 ? 14.966 -8.632 -28.034 1.00 91.75 288 ALA A N 1
ATOM 2197 C CA . ALA A 1 288 ? 16.226 -9.168 -28.544 1.00 91.75 288 ALA A CA 1
ATOM 2198 C C . ALA A 1 288 ? 17.104 -9.838 -27.463 1.00 91.75 288 ALA A C 1
ATOM 2200 O O . ALA A 1 288 ? 17.993 -10.620 -27.801 1.00 91.75 288 ALA A O 1
ATOM 2201 N N . LEU A 1 289 ? 16.871 -9.577 -26.167 1.00 89.75 289 LEU A N 1
ATOM 2202 C CA . LEU A 1 289 ? 17.603 -10.251 -25.094 1.00 89.75 289 LEU A CA 1
ATOM 2203 C C . LEU A 1 289 ? 17.226 -11.742 -25.038 1.00 89.75 289 LEU A C 1
ATOM 2205 O O . LEU A 1 289 ? 16.032 -12.068 -25.066 1.00 89.75 289 LEU A O 1
ATOM 2209 N N . PRO A 1 290 ? 18.215 -12.649 -24.927 1.00 85.94 290 PRO A N 1
ATOM 2210 C CA . PRO A 1 290 ? 17.963 -14.080 -24.872 1.00 85.94 290 PRO A CA 1
ATOM 2211 C C . PRO A 1 290 ? 17.299 -14.459 -23.551 1.00 85.94 290 PRO A C 1
ATOM 2213 O O . PRO A 1 290 ? 17.692 -13.992 -22.482 1.00 85.94 290 PRO A O 1
ATOM 2216 N N . VAL A 1 291 ? 16.318 -15.348 -23.632 1.00 82.31 291 VAL A N 1
ATOM 2217 C CA . VAL A 1 291 ? 15.649 -15.930 -22.469 1.00 82.31 291 VAL A CA 1
ATOM 2218 C C . VAL A 1 291 ? 16.405 -17.193 -22.061 1.00 82.31 291 VAL A C 1
ATOM 2220 O O . VAL A 1 291 ? 16.780 -17.974 -22.934 1.00 82.31 291 VAL A O 1
ATOM 2223 N N . ARG A 1 292 ? 16.658 -17.369 -20.760 1.00 60.38 292 ARG A N 1
ATOM 2224 C CA . ARG A 1 292 ? 17.156 -18.636 -20.205 1.00 60.38 292 ARG A CA 1
ATOM 2225 C C . ARG A 1 292 ? 16.003 -19.566 -19.847 1.00 60.38 292 ARG A C 1
ATOM 2227 O O . ARG A 1 292 ? 14.928 -19.053 -19.454 1.00 60.38 292 ARG A O 1
#

pLDDT: mean 87.06, std 12.75, range [38.28, 98.38]